Protein AF-A0A7W1TQQ1-F1 (afdb_monomer)

Nearest PDB structures (foldseek):
  8iun-assembly1_C  TM=7.558E-01  e=2.516E-22  Roseiflexus castenholzii
  8hjv-assembly1_C  TM=8.015E-01  e=7.803E-19  Roseiflexus castenholzii DSM 13941
  5yq7-assembly1_C  TM=7.006E-01  e=1.159E-14  Roseiflexus castenholzii
  8wdv-assembly1_C  TM=6.889E-01  e=2.222E-09  Allochromatium vinosum DSM 180
  8k5o-assembly1_C  TM=6.887E-01  e=5.038E-06  Halorhodospira halochloris

Secondary structure (DSSP, 8-state):
--------------HHHHHHHHHHHHHHHHHHHHHHHHHHHHHHHHH---------SS--TT----HHHHT-TTS---S-HHHHHHHHHHHHH-SS-SS-SSSTT--HHHHHHHIIIIIIHHHT--GGGT-BTTBTT---SHHHHHHHHHHHHHHHHHHHTGGGS-GGGT-EEP-HHHHHTT-SS--SS-S--TTS-TT----TT-GGGG--TT-SS--HHHHHHHHHHHHHHHHHHT--GGGT--TT-TT---STHHHHHHHHHHHHHHHHHHSTTTTTTPPP-HHHHHTT-SSPTT-EETTTT-S-------

Mean predicted aligned error: 12.1 Å

pLDDT: mean 81.74, std 18.44, range [25.61, 97.5]

Foldseek 3Di:
DDDDDDDDDDDPPDPVNVVVVVVVVVVVVVVVVVVVVVVVVVVCVVVVPPPPLPPPPPFPPLLPLDPVVLCDPPPPNQEDPVLVVLLVVCCVVAQAAPADDQQPPDTSVLVVSCCSRFVCSQAVHYLVQQADSNDRNDRPRVVVVLVSVVVVLQLCLLVPFLVVDDVVLVSFGDTSNLQNVRHPDGDQADPDLPPDPPPDDQPLVDPCLLVQPPDPDRDPVSVVSNVSQLSRLCQLASHDPVQQADPVDRVDCPNVVVVSVVSVSNSQSCCQPPPCVSNVNDRHDSNSRRVNHNHGRPGHDPVRVPVDSSPRDD

Solvent-accessible surface area (backbone atoms only — not comparable to full-atom values): 18263 Å² total; per-residue (Å²): 132,91,80,91,77,88,83,76,88,78,83,82,73,50,75,65,56,56,50,50,52,50,52,53,52,51,50,52,53,52,50,52,51,50,51,53,49,50,50,49,53,50,50,44,64,71,68,61,61,74,75,68,63,64,69,64,73,73,62,57,72,80,73,56,71,47,69,81,61,60,64,41,87,80,82,69,56,41,60,51,70,69,57,54,52,37,49,54,51,47,32,70,79,34,57,58,56,87,61,58,83,67,68,61,99,48,40,26,61,54,48,48,52,46,41,52,45,41,51,29,51,11,24,51,46,36,65,73,72,40,29,47,76,92,40,73,58,54,69,87,42,64,53,37,57,51,49,52,52,50,53,52,51,45,49,49,47,30,71,74,44,39,68,76,45,54,69,91,79,60,46,40,37,67,42,54,19,18,46,24,67,49,26,88,72,61,56,35,62,67,98,70,47,79,96,42,63,80,88,64,73,72,63,55,93,46,66,70,56,63,64,50,79,94,54,96,77,60,54,67,69,44,49,50,53,34,53,44,48,53,53,49,49,28,56,17,26,37,38,62,70,71,69,34,30,50,91,92,46,65,89,55,66,88,39,63,53,41,59,54,51,50,52,51,50,51,47,42,27,50,42,48,72,77,40,23,75,84,50,74,71,49,65,60,43,65,30,24,38,16,70,43,19,77,64,38,36,44,40,39,46,68,77,75,50,68,79,57,82,80,72,74,72,133

Sequence (314 aa):
MSDSTLRVPGSTETAEEQYRGFLIIFAIISVILLVVSGALVAYVASNGRLFPPKQPSAPYTGYNVNPAVISKPGDGGYLKPETLAAANKYIQEHPQPQNAQVLKGMSTAQIYNYMVTQVAGGLKQNCTTCHNVNNFASDELGTKVLARQMMLMVADLNQNYVVTLPANAGGKMVTCATCHNGKINFNTYPAVQSPIPQSWVLPLDNLDALQVTGKKDPQLAQVQQNQYTMNHMNYALGVGCAFCHNARYFPSYEIPQKSYALTMLKMSQHINQNYKTIMNGKTPSCWMCHQQNYLPPGSVTQADQSAKPISVHP

Radius of gyration: 32.84 Å; Cα contacts (8 Å, |Δi|>4): 327; chains: 1; bounding box: 85×64×120 Å

Structure (mmCIF, N/CA/C/O backbone):
data_AF-A0A7W1TQQ1-F1
#
_entry.id   AF-A0A7W1TQQ1-F1
#
loop_
_atom_site.group_PDB
_atom_site.id
_atom_site.type_symbol
_atom_site.label_atom_id
_atom_site.label_alt_id
_atom_site.label_comp_id
_atom_site.label_asym_id
_atom_site.label_entity_id
_atom_site.label_seq_id
_atom_site.pdbx_PDB_ins_code
_atom_site.Cartn_x
_atom_site.Cartn_y
_atom_site.Cartn_z
_atom_site.occupancy
_atom_site.B_iso_or_equiv
_atom_site.auth_seq_id
_atom_site.auth_comp_id
_atom_site.auth_asym_id
_atom_site.auth_atom_id
_atom_site.pdbx_PDB_model_num
ATOM 1 N N . MET A 1 1 ? 62.491 44.078 -87.822 1.00 39.91 1 MET A N 1
ATOM 2 C CA . MET A 1 1 ? 61.588 45.055 -87.183 1.00 39.91 1 MET A CA 1
ATOM 3 C C . MET A 1 1 ? 60.725 44.299 -86.194 1.00 39.91 1 MET A C 1
ATOM 5 O O . MET A 1 1 ? 60.052 43.398 -86.660 1.00 39.91 1 MET A O 1
ATOM 9 N N . SER A 1 2 ? 60.822 44.676 -84.909 1.00 45.00 2 SER A N 1
ATOM 10 C CA . SER A 1 2 ? 59.810 44.590 -83.833 1.00 45.00 2 SER A CA 1
ATOM 11 C C . SER A 1 2 ? 59.106 43.249 -83.572 1.00 45.00 2 SER A C 1
ATOM 13 O O . SER A 1 2 ? 58.680 42.560 -84.480 1.00 45.00 2 SER A O 1
ATOM 15 N N . ASP A 1 3 ? 58.805 42.837 -82.352 1.00 43.53 3 ASP A N 1
ATOM 16 C CA . ASP A 1 3 ? 59.263 43.095 -80.988 1.00 43.53 3 ASP A CA 1
ATOM 17 C C . ASP A 1 3 ? 58.519 42.010 -80.194 1.00 43.53 3 ASP A C 1
ATOM 19 O O . ASP A 1 3 ? 57.341 41.732 -80.435 1.00 43.53 3 ASP A O 1
ATOM 23 N N . SER A 1 4 ? 59.227 41.329 -79.314 1.00 55.22 4 SER A N 1
ATOM 24 C CA . SER A 1 4 ? 58.740 40.211 -78.522 1.00 55.22 4 SER A CA 1
ATOM 25 C C . SER A 1 4 ? 58.289 40.717 -77.160 1.00 55.22 4 SER A C 1
ATOM 27 O O . SER A 1 4 ? 59.146 41.032 -76.347 1.00 55.22 4 SER A O 1
ATOM 29 N N . THR A 1 5 ? 56.988 40.710 -76.854 1.00 49.56 5 THR A N 1
ATOM 30 C CA . THR A 1 5 ? 56.512 40.663 -75.457 1.00 49.56 5 THR A CA 1
ATOM 31 C C . THR A 1 5 ? 55.141 39.985 -75.350 1.00 49.56 5 THR A C 1
ATOM 33 O O . THR A 1 5 ? 54.092 40.582 -75.578 1.00 49.56 5 THR A O 1
ATOM 36 N N . LEU A 1 6 ? 55.144 38.709 -74.947 1.00 46.84 6 LEU A N 1
ATOM 37 C CA . LEU A 1 6 ? 53.962 38.041 -74.405 1.00 46.84 6 LEU A CA 1
ATOM 38 C C . LEU A 1 6 ? 53.819 38.491 -72.942 1.00 46.84 6 LEU A C 1
ATOM 40 O O . LEU A 1 6 ? 54.648 38.164 -72.093 1.00 46.84 6 LEU A O 1
ATOM 44 N N . ARG A 1 7 ? 52.800 39.301 -72.655 1.00 44.06 7 ARG A N 1
ATOM 45 C CA . ARG A 1 7 ? 52.524 39.846 -71.321 1.00 44.06 7 ARG A CA 1
ATOM 46 C C . ARG A 1 7 ? 51.760 38.797 -70.507 1.00 44.06 7 ARG A C 1
ATOM 48 O O . ARG A 1 7 ? 50.577 38.579 -70.746 1.00 44.06 7 ARG A O 1
ATOM 55 N N . VAL A 1 8 ? 52.426 38.145 -69.556 1.00 56.44 8 VAL A N 1
ATOM 56 C CA . VAL A 1 8 ? 51.763 37.331 -68.522 1.00 56.44 8 VAL A CA 1
ATOM 57 C C . VAL A 1 8 ? 51.314 38.276 -67.397 1.00 56.44 8 VAL A C 1
ATOM 59 O O . VAL A 1 8 ? 52.166 38.979 -66.851 1.00 56.44 8 VAL A O 1
ATOM 62 N N . PRO A 1 9 ? 50.021 38.345 -67.028 1.00 46.84 9 PRO A N 1
ATOM 63 C CA . PRO A 1 9 ? 49.590 39.102 -65.858 1.00 46.84 9 PRO A CA 1
ATOM 64 C C . PRO A 1 9 ? 49.919 38.289 -64.600 1.00 46.84 9 PRO A C 1
ATOM 66 O O . PRO A 1 9 ? 49.297 37.264 -64.333 1.00 46.84 9 PRO A O 1
ATOM 69 N N . GLY A 1 10 ? 50.928 38.730 -63.849 1.00 46.88 10 GLY A N 1
ATOM 70 C CA . GLY A 1 10 ? 51.270 38.177 -62.542 1.00 46.88 10 GLY A CA 1
ATOM 71 C C . GLY A 1 10 ? 50.340 38.713 -61.455 1.00 46.88 10 GLY A C 1
ATOM 72 O O . GLY A 1 10 ? 50.316 39.914 -61.196 1.00 46.88 10 GLY A O 1
ATOM 73 N N . SER A 1 11 ? 49.595 37.821 -60.806 1.00 54.97 11 SER A N 1
ATOM 74 C CA . SER A 1 11 ? 48.946 38.063 -59.518 1.00 54.97 11 SER A CA 1
ATOM 75 C C . SER A 1 11 ? 49.996 37.956 -58.408 1.00 54.97 11 SER A C 1
ATOM 77 O O . SER A 1 11 ? 50.344 36.856 -57.981 1.00 54.97 11 SER A O 1
ATOM 79 N N . THR A 1 12 ? 50.537 39.084 -57.960 1.00 58.47 12 THR A N 1
ATOM 80 C CA . THR A 1 12 ? 51.417 39.142 -56.787 1.00 58.47 12 THR A CA 1
ATOM 81 C C . THR A 1 12 ? 50.588 39.428 -55.537 1.00 58.47 12 THR A C 1
ATOM 83 O O . THR A 1 12 ? 50.635 40.536 -55.013 1.00 58.47 12 THR A O 1
ATOM 86 N N . GLU A 1 13 ? 49.815 38.452 -55.060 1.00 59.62 13 GLU A N 1
ATOM 87 C CA . GLU A 1 13 ? 49.529 38.414 -53.621 1.00 59.62 13 GLU A CA 1
ATOM 88 C C . GLU A 1 13 ? 50.783 37.864 -52.947 1.00 59.62 13 GLU A C 1
ATOM 90 O O . GLU A 1 13 ? 51.316 36.821 -53.339 1.00 59.62 13 GLU A O 1
ATOM 95 N N . THR A 1 14 ? 51.315 38.604 -51.982 1.00 68.38 14 THR A N 1
ATOM 96 C CA . THR A 1 14 ? 52.520 38.169 -51.272 1.00 68.38 14 THR A CA 1
ATOM 97 C C . THR A 1 14 ? 52.195 36.925 -50.434 1.00 68.38 14 THR A C 1
ATOM 99 O O . THR A 1 14 ? 51.091 36.793 -49.908 1.00 68.38 14 THR A O 1
ATOM 102 N N . ALA A 1 15 ? 53.142 35.991 -50.274 1.00 67.81 15 ALA A N 1
ATOM 103 C CA . ALA A 1 15 ? 52.939 34.795 -49.438 1.00 67.81 15 ALA A CA 1
ATOM 104 C C . ALA A 1 15 ? 52.493 35.147 -47.999 1.00 67.81 15 ALA A C 1
ATOM 106 O O . ALA A 1 15 ? 51.802 34.372 -47.339 1.00 67.81 15 ALA A O 1
ATOM 107 N N . GLU A 1 16 ? 52.848 36.348 -47.536 1.00 71.56 16 GLU A N 1
ATOM 108 C CA . GLU A 1 16 ? 52.419 36.927 -46.268 1.00 71.56 16 GLU A CA 1
ATOM 109 C C . GLU A 1 16 ? 50.922 37.288 -46.247 1.00 71.56 16 GLU A C 1
ATOM 111 O O . GLU A 1 16 ? 50.239 36.996 -45.266 1.00 71.56 16 GLU A O 1
ATOM 116 N N . G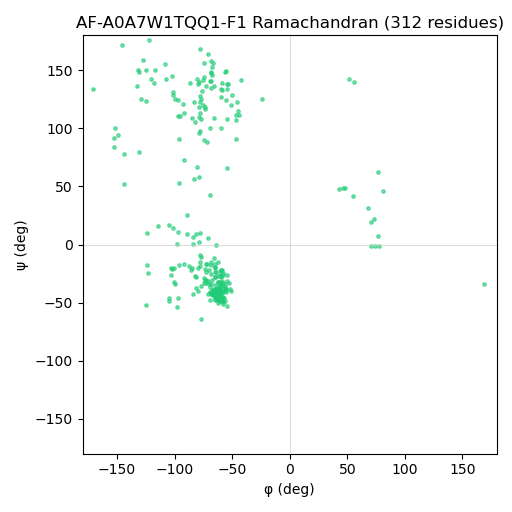LU A 1 17 ? 50.369 37.850 -47.326 1.00 73.38 17 GLU A N 1
ATOM 117 C CA . GLU A 1 17 ? 48.928 38.123 -47.449 1.00 73.38 17 GLU A CA 1
ATOM 118 C C . GLU A 1 17 ? 48.102 36.837 -47.502 1.00 73.38 17 GLU A C 1
ATOM 120 O O . GLU A 1 17 ? 47.086 36.733 -46.809 1.00 73.38 17 GLU A O 1
ATOM 125 N N . GLN A 1 18 ? 48.575 35.821 -48.229 1.00 74.38 18 GLN A N 1
ATOM 126 C CA . GLN A 1 18 ? 47.914 34.512 -48.273 1.00 74.38 18 GLN A CA 1
ATOM 127 C C . GLN A 1 18 ? 47.929 33.818 -46.903 1.00 74.38 18 GLN A C 1
ATOM 129 O O . GLN A 1 18 ? 46.911 33.273 -46.467 1.00 74.38 18 GLN A O 1
ATOM 134 N N . TYR A 1 19 ? 49.050 33.889 -46.177 1.00 82.94 19 TYR A N 1
ATOM 135 C CA . TYR A 1 19 ? 49.159 33.345 -44.822 1.00 82.94 19 TYR A CA 1
ATOM 136 C C . TYR A 1 19 ? 48.270 34.096 -43.817 1.00 82.94 19 TYR A C 1
ATOM 138 O O . TYR A 1 19 ? 47.597 33.473 -42.992 1.00 82.94 19 TYR A O 1
ATOM 146 N N . ARG A 1 20 ? 48.189 35.431 -43.913 1.00 83.50 20 ARG A N 1
ATOM 147 C CA . ARG A 1 20 ? 47.284 36.242 -43.080 1.00 83.50 20 ARG A CA 1
ATOM 148 C C . ARG A 1 20 ? 45.814 35.930 -43.363 1.00 83.50 20 ARG A C 1
ATOM 150 O O . ARG A 1 20 ? 45.047 35.773 -42.414 1.00 83.50 20 ARG A O 1
ATOM 157 N N . GLY A 1 21 ? 45.430 35.782 -44.631 1.00 86.44 21 GLY A N 1
ATOM 158 C CA . GLY A 1 21 ? 44.080 35.365 -45.021 1.00 86.44 21 GLY A CA 1
ATOM 159 C C . GLY A 1 21 ? 43.715 33.987 -44.462 1.00 86.44 21 GLY A C 1
ATOM 160 O O . GLY A 1 21 ? 42.651 33.821 -43.861 1.00 86.44 21 GLY A O 1
ATOM 161 N N . PHE A 1 22 ? 44.635 33.024 -44.563 1.00 89.25 22 PHE A N 1
ATOM 162 C CA . PHE A 1 22 ? 44.468 31.691 -43.982 1.00 89.25 22 PHE A CA 1
ATOM 163 C C . PHE A 1 22 ? 44.273 31.737 -42.458 1.00 89.25 22 PHE A C 1
ATOM 165 O O . PHE A 1 22 ? 43.326 31.137 -41.949 1.00 89.25 22 PHE A O 1
ATOM 172 N N . LEU A 1 23 ? 45.112 32.479 -41.727 1.00 90.88 23 LEU A N 1
ATOM 173 C CA . LEU A 1 23 ? 45.006 32.585 -40.267 1.00 90.88 23 LEU A CA 1
ATOM 174 C C . LEU A 1 23 ? 43.696 33.240 -39.809 1.00 90.88 23 LEU A C 1
ATOM 176 O O . LEU A 1 23 ? 43.113 32.801 -38.817 1.00 90.88 23 LEU A O 1
ATOM 180 N N . ILE A 1 24 ? 43.207 34.253 -40.531 1.00 91.94 24 ILE A N 1
ATOM 181 C CA . ILE A 1 24 ? 41.926 34.906 -40.222 1.00 91.94 24 ILE A CA 1
ATOM 182 C C . ILE A 1 24 ? 40.767 33.919 -40.403 1.00 91.94 24 ILE A C 1
ATOM 184 O O . ILE A 1 24 ? 39.935 33.776 -39.506 1.00 91.94 24 ILE A O 1
ATOM 188 N N . ILE A 1 25 ? 40.729 33.196 -41.525 1.00 91.25 25 ILE A N 1
ATOM 189 C CA . ILE A 1 25 ? 39.683 32.198 -41.793 1.00 91.25 25 ILE A CA 1
ATOM 190 C C . ILE A 1 25 ? 39.748 31.062 -40.763 1.00 91.25 25 ILE A C 1
ATOM 192 O O . ILE A 1 25 ? 38.719 30.667 -40.211 1.00 91.25 25 ILE A O 1
ATOM 196 N N . PHE A 1 26 ? 40.949 30.579 -40.443 1.00 93.44 26 PHE A N 1
ATOM 197 C CA . PHE A 1 26 ? 41.158 29.541 -39.435 1.00 93.44 26 PHE A CA 1
ATOM 198 C C . PHE A 1 26 ? 40.673 29.974 -38.043 1.00 93.44 26 PHE A C 1
ATOM 200 O O . PHE A 1 26 ? 40.003 29.199 -37.353 1.00 93.44 26 PHE A O 1
ATOM 207 N N . ALA A 1 27 ? 40.945 31.220 -37.641 1.00 93.62 27 ALA A N 1
ATOM 208 C CA . ALA A 1 27 ? 40.465 31.772 -36.377 1.00 93.62 27 ALA A CA 1
ATOM 209 C C . ALA A 1 27 ? 38.931 31.866 -36.343 1.00 93.62 27 ALA A C 1
ATOM 211 O O . ALA A 1 27 ? 38.318 31.456 -35.357 1.00 93.62 27 ALA A O 1
ATOM 212 N N . ILE A 1 28 ? 38.299 32.325 -37.430 1.00 95.31 28 ILE A N 1
ATOM 213 C CA . ILE A 1 28 ? 36.833 32.410 -37.535 1.00 95.31 28 ILE A CA 1
ATOM 214 C C . ILE A 1 28 ? 36.197 31.019 -37.419 1.00 95.31 28 ILE A C 1
ATOM 216 O O . ILE A 1 28 ? 35.281 30.830 -36.618 1.00 95.31 28 ILE A O 1
ATOM 220 N N . ILE A 1 29 ? 36.704 30.030 -38.161 1.00 94.81 29 ILE A N 1
ATOM 221 C CA . ILE A 1 29 ? 36.193 28.652 -38.107 1.00 94.81 29 ILE A CA 1
ATOM 222 C C . ILE A 1 29 ? 36.365 28.068 -36.701 1.00 94.81 29 ILE A C 1
ATOM 224 O O . ILE A 1 29 ? 35.436 27.461 -36.168 1.00 94.81 29 ILE A O 1
ATOM 228 N N . SER A 1 30 ? 37.516 28.296 -36.066 1.00 94.69 30 SER A N 1
ATOM 229 C CA . SER A 1 30 ? 37.782 27.823 -34.703 1.00 94.69 30 SER A CA 1
ATOM 230 C C . SER A 1 30 ? 36.820 28.437 -33.682 1.00 94.69 30 SER A C 1
ATOM 232 O O . SER A 1 30 ? 36.292 27.724 -32.829 1.00 94.69 30 SER A O 1
ATOM 234 N N . VAL A 1 31 ? 36.525 29.736 -33.792 1.00 95.88 31 VAL A N 1
ATOM 235 C CA . VAL A 1 31 ? 35.545 30.413 -32.928 1.00 95.88 31 VAL A CA 1
ATOM 236 C C . VAL A 1 31 ? 34.139 29.857 -33.153 1.00 95.88 31 VAL A C 1
ATOM 238 O O . VAL A 1 31 ? 33.444 29.566 -32.181 1.00 95.88 31 VAL A O 1
ATOM 241 N N . ILE A 1 32 ? 33.728 29.639 -34.404 1.00 95.69 32 ILE A N 1
ATOM 242 C CA . ILE A 1 32 ? 32.421 29.043 -34.719 1.00 95.69 32 ILE A CA 1
ATOM 243 C C . ILE A 1 32 ? 32.308 27.642 -34.105 1.00 95.69 32 ILE A C 1
ATOM 245 O O . ILE A 1 32 ? 31.313 27.340 -33.446 1.00 95.69 32 ILE A O 1
ATOM 249 N N . LEU A 1 33 ? 33.336 26.803 -34.255 1.00 95.19 33 LEU A N 1
ATOM 250 C CA . LEU A 1 33 ? 33.354 25.460 -33.673 1.00 95.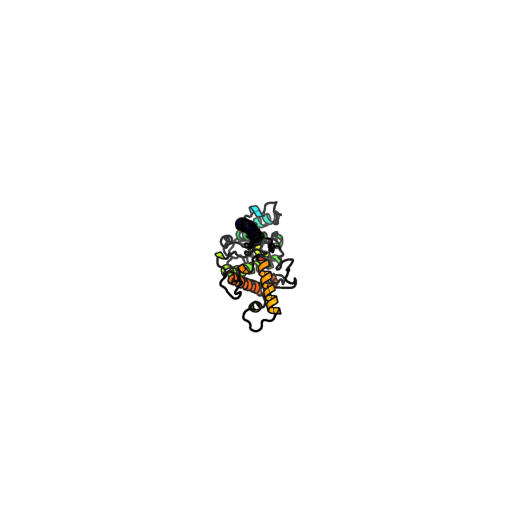19 33 LEU A CA 1
ATOM 251 C C . LEU A 1 33 ? 33.280 25.492 -32.142 1.00 95.19 33 LEU A C 1
ATOM 253 O O . LEU A 1 33 ? 32.557 24.683 -31.553 1.00 95.19 33 LEU A O 1
ATOM 257 N N . LEU A 1 34 ? 33.967 26.435 -31.494 1.00 95.44 34 LEU A N 1
ATOM 258 C CA . LEU A 1 34 ? 33.897 26.614 -30.042 1.00 95.44 34 LEU A CA 1
ATOM 259 C C . LEU A 1 34 ? 32.508 27.067 -29.584 1.00 95.44 34 LEU A C 1
ATOM 261 O O . LEU A 1 34 ? 31.993 26.533 -28.602 1.00 95.44 34 LEU A O 1
ATOM 265 N N . VAL A 1 35 ? 31.870 27.991 -30.306 1.00 96.19 35 VAL A N 1
ATOM 266 C CA . VAL A 1 35 ? 30.510 28.459 -29.994 1.00 96.19 35 VAL A CA 1
ATOM 267 C C . VAL A 1 35 ? 29.494 27.328 -30.153 1.00 96.19 35 VAL A C 1
ATOM 269 O O . VAL A 1 35 ? 28.681 27.108 -29.256 1.00 96.19 35 VAL A O 1
ATOM 272 N N . VAL A 1 36 ? 29.565 26.564 -31.247 1.00 95.50 36 VAL A N 1
ATOM 273 C CA . VAL A 1 36 ? 28.674 25.414 -31.482 1.00 95.50 36 VAL A CA 1
ATOM 274 C C . VAL A 1 36 ? 28.896 24.326 -30.429 1.00 95.50 36 VAL A C 1
ATOM 276 O O . VAL A 1 36 ? 27.930 23.790 -29.887 1.00 95.50 36 VAL A O 1
ATOM 279 N N . SER A 1 37 ? 30.151 24.041 -30.076 1.00 94.62 37 SER A N 1
ATOM 280 C CA . SER A 1 37 ? 30.479 23.070 -29.024 1.00 94.62 37 SER A CA 1
ATOM 281 C C . SER A 1 37 ? 29.969 23.527 -27.656 1.00 94.62 37 SER A C 1
ATOM 283 O O . SER A 1 37 ? 29.362 22.740 -26.934 1.00 94.62 37 SER A O 1
ATOM 285 N N . GLY A 1 38 ? 30.144 24.806 -27.315 1.00 94.75 38 GLY A N 1
ATOM 286 C CA . GLY A 1 38 ? 29.617 25.394 -26.083 1.00 94.75 38 GLY A CA 1
ATOM 287 C C . GLY A 1 38 ? 28.089 25.347 -26.020 1.00 94.75 38 GLY A C 1
ATOM 288 O O . GLY A 1 38 ? 27.531 24.966 -24.991 1.00 94.75 38 GLY A O 1
ATOM 289 N N . ALA A 1 39 ? 27.408 25.649 -27.129 1.00 92.31 39 ALA A N 1
ATOM 290 C CA . ALA A 1 39 ? 25.955 25.550 -27.235 1.00 92.31 39 ALA A CA 1
ATOM 291 C C . ALA A 1 39 ? 25.465 24.103 -27.078 1.00 92.31 39 ALA A C 1
ATOM 293 O O . ALA A 1 39 ? 24.480 23.863 -26.381 1.00 92.31 39 ALA A O 1
ATOM 294 N N . LEU A 1 40 ? 26.173 23.129 -27.657 1.00 87.94 40 LEU A N 1
ATOM 295 C CA . LEU A 1 40 ? 25.859 21.711 -27.498 1.00 87.94 40 LEU A CA 1
ATOM 296 C C . LEU A 1 40 ? 26.060 21.246 -26.050 1.00 87.94 40 LEU A C 1
ATOM 298 O O . LEU A 1 40 ? 25.191 20.574 -25.501 1.00 87.94 40 LEU A O 1
ATOM 302 N N . VAL A 1 41 ? 27.162 21.638 -25.404 1.00 88.88 41 VAL A N 1
ATOM 303 C CA . VAL A 1 41 ? 27.407 21.336 -23.985 1.00 88.88 41 VAL A CA 1
ATOM 304 C C . VAL A 1 41 ? 26.324 21.963 -23.107 1.00 88.88 41 VAL A C 1
ATOM 306 O O . VAL A 1 41 ? 25.792 21.285 -22.233 1.00 88.88 41 VAL A O 1
ATOM 309 N N . ALA A 1 42 ? 25.930 23.212 -23.363 1.00 86.94 42 ALA A N 1
ATOM 310 C CA . ALA A 1 42 ? 24.844 23.871 -22.640 1.00 86.94 42 ALA A CA 1
ATOM 311 C C . ALA A 1 42 ? 23.482 23.195 -22.890 1.00 86.94 42 ALA A C 1
ATOM 313 O O . ALA A 1 42 ? 22.693 23.018 -21.958 1.00 86.94 42 ALA A O 1
ATOM 314 N N . TYR A 1 43 ? 23.209 22.762 -24.122 1.00 85.25 43 TYR A N 1
ATOM 315 C CA . TYR A 1 43 ? 22.003 22.015 -24.480 1.00 85.25 43 TYR A CA 1
ATOM 316 C C . TYR A 1 43 ? 21.951 20.654 -23.776 1.00 85.25 43 TYR A C 1
ATOM 318 O O . TYR A 1 43 ? 20.928 20.284 -23.203 1.00 85.25 43 TYR A O 1
ATOM 326 N N . VAL A 1 44 ? 23.060 19.918 -23.754 1.00 81.38 44 VAL A N 1
ATOM 327 C CA . VAL A 1 44 ? 23.154 18.641 -23.038 1.00 81.38 44 VAL A CA 1
ATOM 328 C C . VAL A 1 44 ? 23.113 18.858 -21.525 1.00 81.38 44 VAL A C 1
ATOM 330 O O . VAL A 1 44 ? 22.479 18.081 -20.830 1.00 81.38 44 VAL A O 1
ATOM 333 N N . ALA A 1 45 ? 23.702 19.920 -20.981 1.00 78.00 45 ALA A N 1
ATOM 334 C CA . ALA A 1 45 ? 23.630 20.208 -19.547 1.00 78.00 45 ALA A CA 1
ATOM 335 C C . ALA A 1 45 ? 22.220 20.638 -19.094 1.00 78.00 45 ALA A C 1
ATOM 337 O O . ALA A 1 45 ? 21.797 20.317 -17.981 1.00 78.00 45 ALA A O 1
ATOM 338 N N . SER A 1 46 ? 21.480 21.350 -19.950 1.00 76.75 46 SER A N 1
ATOM 339 C CA . SER A 1 46 ? 20.102 21.775 -19.668 1.00 76.75 46 SER A CA 1
ATOM 340 C C . SER A 1 46 ? 19.085 20.645 -19.840 1.00 76.75 46 SER A C 1
ATOM 342 O O . SER A 1 46 ? 18.159 20.551 -19.035 1.00 76.75 46 SER A O 1
ATOM 344 N N . ASN A 1 47 ? 19.282 19.751 -20.816 1.00 71.25 47 ASN A N 1
ATOM 345 C CA . ASN A 1 47 ? 18.335 18.673 -21.134 1.00 71.25 47 ASN A CA 1
ATOM 346 C C . ASN A 1 47 ? 18.757 17.283 -20.627 1.00 71.25 47 ASN A C 1
ATOM 348 O O . ASN A 1 47 ? 17.924 16.397 -20.474 1.00 71.25 47 ASN A O 1
ATOM 352 N N . GLY A 1 48 ? 20.041 17.078 -20.342 1.00 51.97 48 GLY A N 1
ATOM 353 C CA . GLY A 1 48 ? 20.647 15.819 -19.894 1.00 51.97 48 GLY A CA 1
ATOM 354 C C . GLY A 1 48 ? 20.644 15.637 -18.380 1.00 51.97 48 GLY A C 1
ATOM 355 O O . GLY A 1 48 ? 21.473 14.906 -17.836 1.00 51.97 48 GLY A O 1
ATOM 356 N N . ARG A 1 49 ? 19.714 16.283 -17.672 1.00 54.28 49 ARG A N 1
ATOM 357 C CA . ARG A 1 49 ? 19.441 15.923 -16.283 1.00 54.28 49 ARG A CA 1
ATOM 358 C C . ARG A 1 49 ? 18.773 14.553 -16.304 1.00 54.28 49 ARG A C 1
ATOM 360 O O . ARG A 1 49 ? 17.577 14.453 -16.559 1.00 54.28 49 ARG A O 1
ATOM 367 N N . LEU A 1 50 ? 19.547 13.499 -16.026 1.00 52.91 50 LEU A N 1
ATOM 368 C CA . LEU A 1 50 ? 19.004 12.269 -15.449 1.00 52.91 50 LEU A CA 1
ATOM 369 C C . LEU A 1 50 ? 18.057 12.737 -14.354 1.00 52.91 50 LEU A C 1
ATOM 371 O O . LEU A 1 50 ? 18.534 13.367 -13.415 1.00 52.91 50 LEU A O 1
ATOM 375 N N . PHE A 1 51 ? 16.746 12.548 -14.511 1.00 45.56 51 PHE A N 1
ATOM 376 C CA . PHE A 1 51 ? 15.810 12.865 -13.445 1.00 45.56 51 PHE A CA 1
ATOM 377 C C . PHE A 1 51 ? 16.316 12.088 -12.228 1.00 45.56 51 PHE A C 1
ATOM 379 O O . PHE A 1 51 ? 16.233 10.853 -12.256 1.00 45.56 51 PHE A O 1
ATOM 386 N N . PRO A 1 52 ? 16.904 12.738 -11.196 1.00 49.03 52 PRO A N 1
ATOM 387 C CA . PRO A 1 52 ? 17.113 12.019 -9.957 1.00 49.03 52 PRO A CA 1
ATOM 388 C C . PRO A 1 52 ? 15.729 11.477 -9.592 1.00 49.03 52 PRO A C 1
ATOM 390 O O . PRO A 1 52 ? 14.747 12.200 -9.822 1.00 49.03 52 PRO A O 1
ATOM 393 N N . PRO A 1 53 ? 15.611 10.218 -9.120 1.00 47.75 53 PRO A N 1
ATOM 394 C CA . PRO A 1 53 ? 14.321 9.706 -8.674 1.00 47.75 53 PRO A CA 1
ATOM 395 C C . PRO A 1 53 ? 13.724 10.801 -7.811 1.00 47.75 53 PRO A C 1
ATOM 397 O O . PRO A 1 53 ? 14.428 11.301 -6.923 1.00 47.75 53 PRO A O 1
ATOM 400 N N . LYS A 1 54 ? 12.526 11.276 -8.187 1.00 42.00 54 LYS A N 1
ATOM 401 C CA . LYS A 1 54 ? 11.883 12.405 -7.520 1.00 42.00 54 LYS A CA 1
ATOM 402 C C . LYS A 1 54 ? 12.010 12.101 -6.038 1.00 42.00 54 LYS A C 1
ATOM 404 O O . LYS A 1 54 ? 11.475 11.091 -5.580 1.00 42.00 54 LYS A O 1
ATOM 409 N N . GLN A 1 55 ? 12.828 12.892 -5.337 1.00 42.25 55 GLN A N 1
ATOM 410 C CA . GLN A 1 55 ? 12.974 12.744 -3.895 1.00 42.25 55 GLN A CA 1
ATOM 411 C C . GLN A 1 55 ? 11.544 12.729 -3.372 1.00 42.25 55 GLN A C 1
ATOM 413 O O . GLN A 1 55 ? 10.783 13.591 -3.834 1.00 42.25 55 GLN A O 1
ATOM 418 N N . PRO A 1 56 ? 11.151 11.733 -2.550 1.00 43.22 56 PRO A N 1
ATOM 419 C CA . PRO A 1 56 ? 9.775 11.601 -2.110 1.00 43.22 56 PRO A CA 1
ATOM 420 C C . PRO A 1 56 ? 9.317 12.992 -1.704 1.00 43.22 56 PRO A C 1
ATOM 422 O O . PRO A 1 56 ? 9.932 13.601 -0.823 1.00 43.22 56 PRO A O 1
ATOM 425 N N . SER A 1 57 ? 8.336 13.551 -2.426 1.00 38.75 57 SER A N 1
ATOM 426 C CA . SER A 1 57 ? 7.690 14.775 -1.961 1.00 38.75 57 SER A CA 1
ATOM 427 C C . SER A 1 57 ? 7.304 14.444 -0.540 1.00 38.75 57 SER A C 1
ATOM 429 O O . SER A 1 57 ? 6.669 13.398 -0.385 1.00 38.75 57 SER A O 1
ATOM 431 N N . ALA A 1 58 ? 7.840 15.221 0.412 1.00 38.09 58 ALA A N 1
ATOM 432 C CA . ALA A 1 58 ? 7.967 14.880 1.823 1.00 38.09 58 ALA A CA 1
ATOM 433 C C . ALA A 1 58 ? 6.921 13.838 2.221 1.00 38.09 58 ALA A C 1
ATOM 435 O O . ALA A 1 58 ? 5.740 14.091 1.938 1.00 38.09 58 ALA A O 1
ATOM 436 N N . PRO A 1 59 ? 7.337 12.683 2.798 1.00 41.59 59 PRO A N 1
ATOM 437 C CA . PRO A 1 59 ? 6.416 11.602 3.145 1.00 41.59 59 PRO A CA 1
ATOM 438 C C . PRO A 1 59 ? 5.193 12.245 3.749 1.00 41.59 59 PRO A C 1
ATOM 440 O O . PRO A 1 59 ? 5.368 13.238 4.439 1.00 41.59 59 PRO A O 1
ATOM 443 N N . TYR A 1 60 ? 3.995 11.744 3.473 1.00 39.00 60 TYR A N 1
ATOM 444 C CA . TYR A 1 60 ? 2.798 12.178 4.179 1.00 39.00 60 TYR A CA 1
ATOM 445 C C . TYR A 1 60 ? 3.112 12.184 5.691 1.00 39.00 60 TYR A C 1
ATOM 447 O O . TYR A 1 60 ? 3.012 11.166 6.368 1.00 39.00 60 TYR A O 1
ATOM 455 N N . THR A 1 61 ? 3.588 13.323 6.204 1.00 40.06 61 THR A N 1
ATOM 456 C CA . THR A 1 61 ? 4.082 13.542 7.569 1.00 40.06 61 THR A CA 1
ATOM 457 C C . THR A 1 61 ? 2.892 13.840 8.466 1.00 40.06 61 THR A C 1
ATOM 459 O O . THR A 1 61 ? 3.042 14.120 9.647 1.00 40.06 61 THR A O 1
ATOM 462 N N . GLY A 1 62 ? 1.682 13.708 7.914 1.00 38.94 62 GLY A N 1
ATOM 463 C CA . GLY A 1 62 ? 0.426 13.665 8.633 1.00 38.94 62 GLY A CA 1
ATOM 464 C C . GLY A 1 62 ? 0.219 12.378 9.427 1.00 38.94 62 GLY A C 1
ATOM 465 O O . GLY A 1 62 ? -0.846 12.230 10.013 1.00 38.94 62 GLY A O 1
ATOM 466 N N . TYR A 1 63 ? 1.197 11.465 9.506 1.00 44.84 63 TYR A N 1
ATOM 467 C CA . TYR A 1 63 ? 1.207 10.464 10.575 1.00 44.84 63 TYR A CA 1
ATOM 468 C C . TYR A 1 63 ? 1.723 11.086 11.870 1.00 44.84 63 TYR A C 1
ATOM 470 O O . TYR A 1 63 ? 2.726 10.677 12.453 1.00 44.84 63 TYR A O 1
ATOM 478 N N . ASN A 1 64 ? 1.032 12.134 12.312 1.00 44.69 64 ASN A N 1
ATOM 479 C CA . ASN A 1 64 ? 1.226 12.621 13.654 1.00 44.69 64 ASN A CA 1
ATOM 480 C C . ASN A 1 64 ? 0.454 11.688 14.587 1.00 44.69 64 ASN A C 1
ATOM 482 O O . ASN A 1 64 ? -0.750 11.830 14.777 1.00 44.69 64 ASN A O 1
ATOM 486 N N . VAL A 1 65 ? 1.165 10.714 15.155 1.00 45.06 65 VAL A N 1
ATOM 487 C CA . VAL A 1 65 ? 0.648 9.807 16.190 1.00 45.06 65 VAL A CA 1
ATOM 488 C C . VAL A 1 65 ? 0.278 10.539 17.486 1.00 45.06 65 VAL A C 1
ATOM 490 O O . VAL A 1 65 ? -0.179 9.896 18.424 1.00 45.06 65 VAL A O 1
ATOM 493 N N . ASN A 1 66 ? 0.459 11.864 17.561 1.00 44.16 66 ASN A N 1
ATOM 494 C CA . ASN A 1 66 ? 0.033 12.673 18.690 1.00 44.16 66 ASN A CA 1
ATOM 495 C C . ASN A 1 66 ? -1.487 12.947 18.631 1.00 44.16 66 ASN A C 1
ATOM 497 O O . ASN A 1 66 ? -1.943 13.732 17.787 1.00 44.16 66 ASN A O 1
ATOM 501 N N . PRO A 1 67 ? -2.284 12.401 19.571 1.00 45.97 67 PRO A N 1
ATOM 502 C CA . PRO A 1 67 ? -3.726 12.651 19.651 1.00 45.97 67 PRO A CA 1
ATOM 503 C C . PRO A 1 67 ? -4.083 14.141 19.823 1.00 45.97 67 PRO A C 1
ATOM 505 O O . PRO A 1 67 ? -5.183 14.567 19.462 1.00 45.97 67 PRO A O 1
ATOM 508 N N . ALA A 1 68 ? -3.149 14.960 20.324 1.00 43.75 68 ALA A N 1
ATOM 509 C CA . ALA A 1 68 ? -3.315 16.406 20.483 1.00 43.75 68 ALA A CA 1
ATOM 510 C C . ALA A 1 68 ? -3.172 17.201 19.170 1.00 43.75 68 ALA A C 1
ATOM 512 O O . ALA A 1 68 ? -3.466 18.395 19.147 1.00 43.75 68 ALA A O 1
ATOM 513 N N . VAL A 1 69 ? -2.709 16.572 18.083 1.00 48.44 69 VAL A N 1
ATOM 514 C CA . VAL A 1 69 ? -2.667 17.175 16.737 1.00 48.44 69 VAL A CA 1
ATOM 515 C C . VAL A 1 69 ? -3.847 16.693 15.894 1.00 48.44 69 VAL A C 1
ATOM 517 O O . VAL A 1 69 ? -4.447 17.488 15.182 1.00 48.44 69 VAL A O 1
ATOM 520 N N . ILE A 1 70 ? -4.273 15.440 16.084 1.00 50.16 70 ILE A N 1
ATOM 521 C CA . ILE A 1 70 ? -5.463 14.850 15.447 1.00 50.16 70 ILE A CA 1
ATOM 522 C C . ILE A 1 70 ? -6.768 15.595 15.816 1.00 50.16 70 ILE A C 1
ATOM 524 O O . ILE A 1 70 ? -7.727 15.595 15.046 1.00 50.16 70 ILE A O 1
ATOM 528 N N . SER A 1 71 ? -6.803 16.252 16.979 1.00 45.97 71 SER A N 1
ATOM 529 C CA . SER A 1 71 ? -7.970 16.965 17.519 1.00 45.97 71 SER A CA 1
ATOM 530 C C . SER A 1 71 ? -7.975 18.483 17.282 1.00 45.97 71 SER A C 1
ATOM 532 O O . SER A 1 71 ? -8.925 19.147 17.702 1.00 45.97 71 SER A O 1
ATOM 534 N N . LYS A 1 72 ? -6.962 19.068 16.618 1.00 43.34 72 LYS A N 1
ATOM 535 C CA . LYS A 1 72 ? -6.931 20.524 16.390 1.00 43.34 72 LYS A CA 1
ATOM 536 C C . LYS A 1 72 ? -7.872 20.934 15.245 1.00 43.34 72 LYS A C 1
ATOM 538 O O . LYS A 1 72 ? -7.697 20.466 14.118 1.00 43.34 72 LYS A O 1
ATOM 543 N N . PRO A 1 73 ? -8.849 21.832 15.487 1.00 40.19 73 PRO A N 1
ATOM 544 C CA . PRO A 1 73 ? -9.673 22.401 14.427 1.00 40.19 73 PRO A CA 1
ATOM 545 C C . PRO A 1 73 ? -8.783 23.251 13.511 1.00 40.19 73 PRO A C 1
ATOM 547 O O . PRO A 1 73 ? -8.282 24.296 13.915 1.00 40.19 73 PRO A O 1
ATOM 550 N N . GLY A 1 74 ? -8.538 22.760 12.300 1.00 44.00 74 GLY A N 1
ATOM 551 C CA . GLY A 1 74 ? -7.667 23.397 11.306 1.00 44.00 74 GLY A CA 1
ATOM 552 C C . GLY A 1 74 ? -7.354 22.472 10.129 1.00 44.00 74 GLY A C 1
ATOM 553 O O . GLY A 1 74 ? -7.364 22.920 8.989 1.00 44.00 74 GLY A O 1
ATOM 554 N N . ASP A 1 75 ? -7.249 21.163 10.393 1.00 46.38 75 ASP A N 1
ATOM 555 C CA . ASP A 1 75 ? -6.986 20.127 9.374 1.00 46.38 75 ASP A CA 1
ATOM 556 C C . ASP A 1 75 ? -8.268 19.414 8.879 1.00 46.38 75 ASP A C 1
ATOM 558 O O . ASP A 1 75 ? -8.200 18.389 8.197 1.00 46.38 75 ASP A O 1
ATOM 562 N N . GLY A 1 76 ? -9.453 19.931 9.238 1.00 49.47 76 GLY A N 1
ATOM 563 C CA . GLY A 1 76 ? -10.751 19.296 8.968 1.00 49.47 76 GLY A CA 1
ATOM 564 C C . GLY A 1 76 ? -11.056 18.131 9.920 1.00 49.47 76 GLY A C 1
ATOM 565 O O . GLY A 1 76 ? -11.162 16.989 9.483 1.00 49.47 76 GLY A O 1
ATOM 566 N N . GLY A 1 77 ? -11.163 18.417 11.226 1.00 61.19 77 GLY A N 1
ATOM 567 C CA . GLY A 1 77 ? -11.317 17.430 12.305 1.00 61.19 77 GLY A CA 1
ATOM 568 C C . GLY A 1 77 ? -12.377 16.358 12.024 1.00 61.19 77 GLY A C 1
ATOM 569 O O . GLY A 1 77 ? -13.576 16.620 12.069 1.00 61.19 77 GLY A O 1
ATOM 570 N N . TYR A 1 78 ? -11.917 15.140 11.735 1.00 73.44 78 TYR A N 1
ATOM 571 C CA . TYR A 1 78 ? -12.762 13.985 11.414 1.00 73.44 78 TYR A CA 1
ATOM 572 C C . TYR A 1 78 ? -13.209 13.209 12.660 1.00 73.44 78 TYR A C 1
ATOM 574 O O . TYR A 1 78 ? -14.177 12.454 12.590 1.00 73.44 78 TYR A O 1
ATOM 582 N N . LEU A 1 79 ? -12.532 13.397 13.798 1.00 81.31 79 LEU A N 1
ATOM 583 C CA . LEU A 1 79 ? -12.965 12.882 15.095 1.00 81.31 79 LEU A CA 1
ATOM 584 C C . LEU A 1 79 ? -13.792 13.938 15.809 1.00 81.31 79 LEU A C 1
ATOM 586 O O . LEU A 1 79 ? -13.308 15.039 16.080 1.00 81.31 79 LEU A O 1
ATOM 590 N N . LYS A 1 80 ? -15.039 13.598 16.129 1.00 84.75 80 LYS A N 1
ATOM 591 C CA . LYS A 1 80 ? -15.933 14.544 16.789 1.00 84.75 80 LYS A CA 1
ATOM 592 C C . LYS A 1 80 ? -15.759 14.505 18.316 1.00 84.75 80 LYS A C 1
ATOM 594 O O . LYS A 1 80 ? -15.647 13.397 18.860 1.00 84.75 80 LYS A O 1
ATOM 599 N N . PRO A 1 81 ? -15.766 15.653 19.023 1.00 84.19 81 PRO A N 1
ATOM 600 C CA . PRO A 1 81 ? -15.560 15.712 20.475 1.00 84.19 81 PRO A CA 1
ATOM 601 C C . PRO A 1 81 ? -16.472 14.774 21.271 1.00 84.19 81 PRO A C 1
ATOM 603 O O . PRO A 1 81 ? -16.022 14.128 22.215 1.00 84.19 81 PRO A O 1
ATOM 606 N N . GLU A 1 82 ? -17.730 14.631 20.856 1.00 87.25 82 GLU A N 1
ATOM 607 C CA . GLU A 1 82 ? -18.702 13.749 21.500 1.00 87.25 82 GLU A CA 1
ATOM 608 C C . GLU A 1 82 ? -18.293 12.272 21.436 1.00 87.25 82 GLU A C 1
ATOM 610 O O . GLU A 1 82 ? -18.445 11.537 22.411 1.00 87.25 82 GLU A O 1
ATOM 615 N N . THR A 1 83 ? -17.704 11.835 20.320 1.00 88.44 83 THR A N 1
ATOM 616 C CA . THR A 1 83 ? -17.247 10.448 20.161 1.00 88.44 83 THR A CA 1
ATOM 617 C C . THR A 1 83 ? -15.978 10.164 20.952 1.00 88.44 83 THR A C 1
ATOM 619 O O . THR A 1 83 ? -15.825 9.066 21.483 1.00 88.44 83 THR A O 1
ATOM 622 N N . LEU A 1 84 ? -15.107 11.169 21.094 1.00 87.62 84 LEU A N 1
ATOM 623 C CA . LEU A 1 84 ? -13.919 11.093 21.943 1.00 87.62 84 LEU A CA 1
ATOM 624 C C . LEU A 1 84 ? -14.316 11.011 23.421 1.00 87.62 84 LEU A C 1
ATOM 626 O O . LEU A 1 84 ? -13.775 10.192 24.161 1.00 87.62 84 LEU A O 1
ATOM 630 N N . ALA A 1 85 ? -15.298 11.810 23.845 1.00 89.88 85 ALA A N 1
ATOM 631 C CA . ALA A 1 85 ? -15.832 11.756 25.202 1.00 89.88 85 ALA A CA 1
ATOM 632 C C . ALA A 1 85 ? -16.470 10.390 25.510 1.00 89.88 85 ALA A C 1
ATOM 634 O O . ALA A 1 85 ? -16.179 9.804 26.554 1.00 89.88 85 ALA A O 1
ATOM 635 N N . 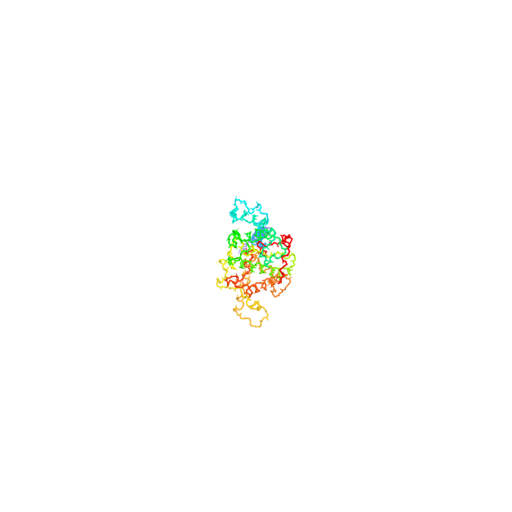ALA A 1 86 ? -17.273 9.850 24.585 1.00 92.38 86 ALA A N 1
ATOM 636 C CA . ALA A 1 86 ? -17.864 8.518 24.722 1.00 92.38 86 ALA A CA 1
ATOM 637 C C . ALA A 1 86 ? -16.794 7.416 24.816 1.00 92.38 86 ALA A C 1
ATOM 639 O O . ALA A 1 86 ? -16.885 6.541 25.675 1.00 92.38 86 ALA A O 1
ATOM 640 N N . ALA A 1 87 ? -15.748 7.485 23.987 1.00 91.69 87 ALA A N 1
ATOM 641 C CA . ALA A 1 87 ? -14.642 6.535 24.041 1.00 91.69 87 ALA A CA 1
ATOM 642 C C . ALA A 1 87 ? -13.874 6.617 25.370 1.00 91.69 87 ALA A C 1
ATOM 644 O O . ALA A 1 87 ? -13.609 5.587 25.984 1.00 91.69 87 ALA A O 1
ATOM 645 N N . ASN A 1 88 ? -13.575 7.825 25.859 1.00 91.69 88 ASN A N 1
ATOM 646 C CA . ASN A 1 88 ? -12.902 8.017 27.147 1.00 91.69 88 ASN A CA 1
ATOM 647 C C . ASN A 1 88 ? -13.726 7.466 28.317 1.00 91.69 88 ASN A C 1
ATOM 649 O O . ASN A 1 88 ? -13.170 6.809 29.196 1.00 91.69 88 ASN A O 1
ATOM 653 N N . LYS A 1 89 ? -15.046 7.687 28.306 1.00 95.19 89 LYS A N 1
ATOM 654 C CA . LYS A 1 89 ? -15.959 7.095 29.290 1.00 95.19 89 LYS A CA 1
ATOM 655 C C . LYS A 1 89 ? -15.917 5.563 29.231 1.00 95.19 89 LYS A C 1
ATOM 657 O O . LYS A 1 89 ? -15.710 4.921 30.255 1.00 95.19 89 LYS A O 1
ATOM 662 N N . TYR A 1 90 ? -16.009 4.986 28.033 1.00 94.94 90 TYR A N 1
ATOM 663 C CA . TYR A 1 90 ? -15.949 3.536 27.843 1.00 94.94 90 TYR A CA 1
ATOM 664 C C . TYR A 1 90 ? -14.615 2.933 28.323 1.00 94.94 90 TYR A C 1
ATOM 666 O O . TYR A 1 90 ? -14.607 1.872 28.940 1.00 94.94 90 TYR A O 1
ATOM 674 N N . ILE A 1 91 ? -13.482 3.613 28.101 1.00 94.06 91 ILE A N 1
ATOM 675 C CA . ILE A 1 91 ? -12.162 3.184 28.604 1.00 94.06 91 ILE A CA 1
ATOM 676 C C . ILE A 1 91 ? -12.142 3.113 30.139 1.00 94.06 91 ILE A C 1
ATOM 678 O O . ILE A 1 91 ? -11.536 2.195 30.693 1.00 94.06 91 ILE A O 1
ATOM 682 N N . GLN A 1 92 ? -12.784 4.066 30.822 1.00 94.94 92 GLN A N 1
ATOM 683 C CA . GLN A 1 92 ? -12.864 4.093 32.287 1.00 94.94 92 GLN A CA 1
ATOM 684 C C . GLN A 1 92 ? -13.773 2.983 32.830 1.00 94.94 92 GLN A C 1
ATOM 686 O O . GLN A 1 92 ? -13.414 2.322 33.802 1.00 94.94 92 GLN A O 1
ATOM 691 N N . GLU A 1 93 ? -14.924 2.759 32.193 1.00 96.56 93 GLU A N 1
ATOM 692 C CA . GLU A 1 93 ? -15.900 1.732 32.591 1.00 96.56 93 GLU A CA 1
ATOM 693 C C . GLU A 1 93 ? -15.416 0.308 32.271 1.00 96.56 93 GLU A C 1
ATOM 695 O O . GLU A 1 93 ? -15.723 -0.641 32.996 1.00 96.56 93 GLU A O 1
ATOM 700 N N . HIS A 1 94 ? -14.615 0.154 31.215 1.00 96.12 94 HIS A N 1
ATOM 701 C CA . HIS A 1 94 ? -14.098 -1.130 30.752 1.00 96.12 94 HIS A CA 1
ATOM 702 C C . HIS A 1 94 ? -12.582 -1.068 30.515 1.00 96.12 94 HIS A C 1
ATOM 704 O O . HIS A 1 94 ? -12.143 -1.003 29.366 1.00 96.12 94 HIS A O 1
ATOM 710 N N . PRO A 1 95 ? -11.744 -1.151 31.568 1.00 94.19 95 PRO A N 1
ATOM 711 C CA . PRO A 1 95 ? -10.283 -1.107 31.422 1.00 94.19 95 PRO A CA 1
ATOM 712 C C . PRO A 1 95 ? -9.706 -2.234 30.547 1.00 94.19 95 PRO A C 1
ATOM 714 O O . PRO A 1 95 ? -8.665 -2.062 29.907 1.00 94.19 95 PRO A O 1
ATOM 717 N N . GLN A 1 96 ? -10.390 -3.382 30.508 1.00 95.56 96 GLN A N 1
ATOM 718 C CA . GLN A 1 96 ? -10.080 -4.516 29.636 1.00 95.56 96 GLN A CA 1
ATOM 719 C C . GLN A 1 96 ? -11.112 -4.631 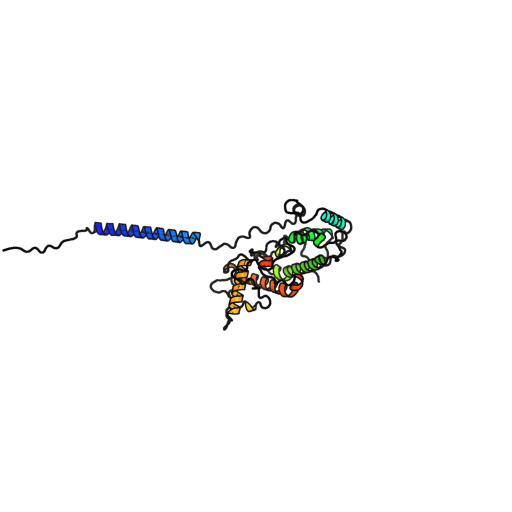28.507 1.00 95.56 96 GLN A C 1
ATOM 721 O O . GLN A 1 96 ? -12.302 -4.402 28.746 1.00 95.56 96 GLN A O 1
ATOM 726 N N . PRO A 1 97 ? -10.688 -4.992 27.282 1.00 94.25 97 PRO A N 1
ATOM 727 C CA . PRO A 1 97 ? -11.592 -5.023 26.146 1.00 94.25 97 PRO A CA 1
ATOM 728 C C . PRO A 1 97 ? -12.565 -6.196 26.238 1.00 94.25 97 PRO A C 1
ATOM 730 O O . PRO A 1 97 ? -12.172 -7.330 26.496 1.00 94.25 97 PRO A O 1
ATOM 733 N N . GLN A 1 98 ? -13.837 -5.938 25.943 1.00 94.38 98 GLN A N 1
ATOM 734 C CA . GLN A 1 98 ? -14.884 -6.963 26.023 1.00 94.38 98 GLN A CA 1
ATOM 735 C C . GLN A 1 98 ? -14.961 -7.862 24.770 1.00 94.38 98 GLN A C 1
ATOM 737 O O . GLN A 1 98 ? -15.392 -9.003 24.871 1.00 94.38 98 GLN A O 1
ATOM 742 N N . ASN A 1 99 ? -14.552 -7.374 23.587 1.00 94.00 99 ASN A N 1
ATOM 743 C CA . ASN A 1 99 ? -14.616 -8.118 22.311 1.00 94.00 99 ASN A CA 1
ATOM 744 C C . ASN A 1 99 ? -13.404 -7.815 21.398 1.00 94.00 99 ASN A C 1
ATOM 746 O O . ASN A 1 99 ? -13.543 -7.410 20.239 1.00 94.00 99 ASN A O 1
ATOM 750 N N . ALA A 1 100 ? -12.185 -7.948 21.930 1.00 93.31 100 ALA A N 1
ATOM 751 C CA . ALA A 1 100 ? -10.960 -7.818 21.138 1.00 93.31 100 ALA A CA 1
ATOM 752 C C . ALA A 1 100 ? -10.597 -9.151 20.462 1.00 93.31 100 ALA A C 1
ATOM 754 O O . ALA A 1 100 ? -10.154 -10.088 21.117 1.00 93.31 100 ALA A O 1
ATOM 755 N N . GLN A 1 101 ? -10.757 -9.222 19.136 1.00 92.75 101 GLN A N 1
ATOM 756 C CA . GLN A 1 101 ? -10.500 -10.449 18.364 1.00 92.75 101 GLN A CA 1
ATOM 757 C C . GLN A 1 101 ? -9.142 -10.466 17.647 1.00 92.75 101 GLN A C 1
ATOM 759 O O . GLN A 1 101 ? -8.553 -11.529 17.504 1.00 92.75 101 GLN A O 1
ATOM 764 N N . VAL A 1 102 ? -8.636 -9.306 17.209 1.00 93.19 102 VAL A N 1
ATOM 765 C CA . VAL A 1 102 ? -7.336 -9.191 16.510 1.00 93.19 102 VAL A CA 1
ATOM 766 C C . VAL A 1 102 ? -6.270 -8.601 17.427 1.00 93.19 102 VAL A C 1
ATOM 768 O O . VAL A 1 102 ? -5.196 -9.169 17.579 1.00 93.19 102 VAL A O 1
ATOM 771 N N . LEU A 1 103 ? -6.582 -7.493 18.102 1.00 91.69 103 LEU A N 1
ATOM 772 C CA . LEU A 1 103 ? -5.675 -6.806 19.027 1.00 91.69 103 LEU A CA 1
ATOM 773 C C . LEU A 1 103 ? -5.703 -7.452 20.423 1.00 91.69 103 LEU A C 1
ATOM 775 O O . LEU A 1 103 ? -6.048 -6.811 21.416 1.00 91.69 103 LEU A O 1
ATOM 779 N N . LYS A 1 104 ? -5.413 -8.754 20.491 1.00 90.44 104 LYS A N 1
ATOM 780 C CA . LYS A 1 104 ? -5.386 -9.516 21.748 1.00 90.44 104 LYS A CA 1
ATOM 781 C C . LYS A 1 104 ? -4.215 -9.055 22.632 1.00 90.44 104 LYS A C 1
ATOM 783 O O . LYS A 1 104 ? -3.167 -8.656 22.133 1.00 90.44 104 LYS A O 1
ATOM 788 N N . GLY A 1 105 ? -4.390 -9.120 23.954 1.00 89.81 105 GLY A N 1
ATOM 789 C CA . GLY A 1 105 ? -3.346 -8.773 24.932 1.00 89.81 105 GLY A CA 1
ATOM 790 C C . GLY A 1 105 ? -3.109 -7.270 25.142 1.00 89.81 105 GLY A C 1
ATOM 791 O O . GLY A 1 105 ? -2.172 -6.901 25.847 1.00 89.81 105 GLY A O 1
ATOM 792 N N . MET A 1 106 ? -3.944 -6.411 24.551 1.00 91.44 106 MET A N 1
ATOM 793 C CA . MET A 1 106 ? -3.944 -4.963 24.767 1.00 91.44 106 MET A CA 1
ATOM 794 C C . MET A 1 106 ? -5.085 -4.553 25.709 1.00 91.44 106 MET A C 1
ATOM 796 O O . MET A 1 106 ? -6.174 -5.123 25.646 1.00 91.44 106 MET A O 1
ATOM 800 N N . SER A 1 107 ? -4.864 -3.537 26.546 1.00 94.94 107 SER A N 1
ATOM 801 C CA . SER A 1 107 ? -5.933 -2.894 27.322 1.00 94.94 107 SER A CA 1
ATOM 802 C C . SER A 1 107 ? -6.855 -2.065 26.424 1.00 94.94 107 SER A C 1
ATOM 804 O O . SER A 1 107 ? -6.487 -1.695 25.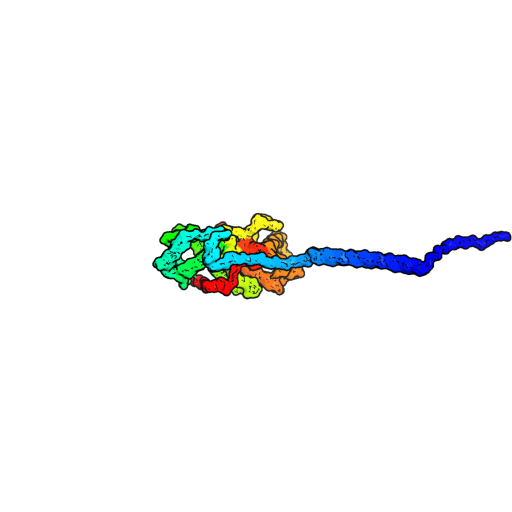303 1.00 94.94 107 SER A O 1
ATOM 806 N N . THR A 1 108 ? -8.037 -1.694 26.921 1.00 94.06 108 THR A N 1
ATOM 807 C CA . THR A 1 108 ? -8.971 -0.842 26.163 1.00 94.06 108 THR A CA 1
ATOM 808 C C . THR A 1 108 ? -8.338 0.500 25.791 1.00 94.06 108 THR A C 1
ATOM 810 O O . THR A 1 108 ? -8.522 0.974 24.673 1.00 94.06 108 THR A O 1
ATOM 813 N N . ALA A 1 109 ? -7.513 1.076 26.673 1.00 90.06 109 ALA A N 1
ATOM 814 C CA . ALA A 1 109 ? -6.778 2.312 26.396 1.00 90.06 109 ALA A CA 1
ATOM 815 C C . ALA A 1 109 ? -5.729 2.142 25.280 1.00 90.06 109 ALA A C 1
ATOM 817 O O . ALA A 1 109 ? -5.581 3.012 24.421 1.00 90.06 109 ALA A O 1
ATOM 818 N N . GLN A 1 110 ? -5.015 1.012 25.255 1.00 89.19 110 GLN A N 1
ATOM 819 C CA . GLN A 1 110 ? -4.046 0.710 24.195 1.00 89.19 110 GLN A CA 1
ATOM 820 C C . GLN A 1 110 ? -4.740 0.500 22.845 1.00 89.19 110 GLN A C 1
ATOM 822 O O . GLN A 1 110 ? -4.303 1.056 21.837 1.00 89.19 110 GLN A O 1
ATOM 827 N N . ILE A 1 111 ? -5.854 -0.238 22.834 1.00 92.19 111 ILE A N 1
ATOM 828 C CA . ILE A 1 111 ? -6.673 -0.429 21.632 1.00 92.19 111 ILE A CA 1
ATOM 829 C C . ILE A 1 111 ? -7.216 0.910 21.142 1.00 92.19 111 ILE A C 1
ATOM 831 O O . ILE A 1 111 ? -7.125 1.198 19.953 1.00 92.19 111 ILE A O 1
ATOM 835 N N . TYR A 1 112 ? -7.729 1.756 22.035 1.00 90.25 112 TYR A N 1
ATOM 836 C CA . TYR A 1 112 ? -8.198 3.092 21.679 1.00 90.25 112 TYR A CA 1
ATOM 837 C C . TYR A 1 112 ? -7.098 3.929 21.011 1.00 90.25 112 TYR A C 1
ATOM 839 O O . TYR A 1 112 ? -7.328 4.498 19.943 1.00 90.25 112 TYR A O 1
ATOM 847 N N . ASN A 1 113 ? -5.881 3.937 21.565 1.00 85.00 113 ASN A N 1
ATOM 848 C CA . ASN A 1 113 ? -4.749 4.638 20.953 1.00 85.00 113 ASN A CA 1
ATOM 849 C C . ASN A 1 113 ? -4.424 4.095 19.554 1.00 85.00 113 ASN A C 1
ATOM 851 O O . ASN A 1 113 ? -4.173 4.879 18.636 1.00 85.00 113 ASN A O 1
ATOM 855 N N . TYR A 1 114 ? -4.473 2.775 19.357 1.00 87.25 114 TYR A N 1
ATOM 856 C CA . TYR A 1 114 ? -4.324 2.176 18.029 1.00 87.25 114 TYR A CA 1
ATOM 857 C C . TYR A 1 114 ? -5.444 2.620 17.075 1.00 87.25 114 TYR A C 1
ATOM 859 O O . TYR A 1 114 ? -5.174 3.000 15.935 1.00 87.25 114 TYR A O 1
ATOM 867 N N . MET A 1 115 ? -6.697 2.636 17.540 1.00 90.19 115 MET A N 1
ATOM 868 C CA . MET A 1 115 ? -7.842 3.064 16.732 1.00 90.19 115 MET A CA 1
ATOM 869 C C . MET A 1 115 ? -7.727 4.525 16.307 1.00 90.19 115 MET A C 1
ATOM 871 O O . MET A 1 115 ? -7.950 4.827 15.140 1.00 90.19 115 MET A O 1
ATOM 875 N N . VAL A 1 116 ? -7.345 5.429 17.208 1.00 84.44 116 VAL A N 1
ATOM 876 C CA . VAL A 1 116 ? -7.206 6.857 16.888 1.00 84.44 116 VAL A CA 1
ATOM 877 C C . VAL A 1 116 ? -6.021 7.102 15.957 1.00 84.44 116 VAL A C 1
ATOM 879 O O . VAL A 1 116 ? -6.166 7.792 14.950 1.00 84.44 116 VAL A O 1
ATOM 882 N N . THR A 1 117 ? -4.856 6.527 16.263 1.00 76.94 117 THR A N 1
ATOM 883 C CA . THR A 1 117 ? -3.617 6.841 15.532 1.00 76.94 117 THR A CA 1
ATOM 884 C C . THR A 1 117 ? -3.504 6.109 14.201 1.00 76.94 117 THR A C 1
ATOM 886 O O . THR A 1 117 ? -3.067 6.710 13.224 1.00 76.94 117 THR A O 1
ATOM 889 N N . GLN A 1 118 ? -3.905 4.835 14.139 1.00 82.69 118 GLN A N 1
ATOM 890 C CA . GLN A 1 118 ? -3.709 4.007 12.949 1.00 82.69 118 GLN A CA 1
ATOM 891 C C . GLN A 1 118 ? -4.954 3.950 12.072 1.00 82.69 118 GLN A C 1
ATOM 893 O O . GLN A 1 118 ? -4.902 4.265 10.881 1.00 82.69 118 GLN A O 1
ATOM 898 N N . VAL A 1 119 ? -6.087 3.574 12.665 1.00 89.44 119 VAL A N 1
ATOM 899 C CA . VAL A 1 119 ? -7.317 3.314 11.909 1.00 89.44 119 VAL A CA 1
ATOM 900 C C . VAL A 1 119 ? -7.981 4.630 11.509 1.00 89.44 119 VAL A C 1
ATOM 902 O O . VAL A 1 119 ? -8.037 4.966 10.328 1.00 89.44 119 VAL A O 1
ATOM 905 N N . ALA A 1 120 ? -8.432 5.424 12.478 1.00 87.44 120 ALA A N 1
ATOM 906 C CA . ALA A 1 120 ? -9.050 6.717 12.218 1.00 87.44 120 ALA A CA 1
ATOM 907 C C . ALA A 1 120 ? -8.060 7.682 11.553 1.00 87.44 120 ALA A C 1
ATOM 909 O O . ALA A 1 120 ? -8.433 8.334 10.582 1.00 87.44 120 ALA A O 1
ATOM 910 N N . GLY A 1 121 ? -6.799 7.705 11.998 1.00 79.19 121 GLY A N 1
ATOM 911 C CA . GLY A 1 121 ? -5.728 8.494 11.382 1.00 79.19 121 GLY A CA 1
ATOM 912 C C . GLY A 1 121 ? -5.512 8.186 9.900 1.00 79.19 121 GLY A C 1
ATOM 913 O O . GLY A 1 121 ? -5.485 9.097 9.070 1.00 79.19 121 GLY A O 1
ATOM 914 N N . GLY A 1 122 ? -5.418 6.904 9.539 1.00 81.62 122 GLY A N 1
ATOM 915 C CA . GLY A 1 122 ? -5.179 6.494 8.156 1.00 81.62 122 GLY A CA 1
ATOM 916 C C . GLY A 1 122 ? -6.389 6.627 7.232 1.00 81.62 122 GLY A C 1
ATOM 917 O O . GLY A 1 122 ? -6.216 6.859 6.034 1.00 81.62 122 GLY A O 1
ATOM 918 N N . LEU A 1 123 ? -7.606 6.504 7.769 1.00 87.88 123 LEU A N 1
ATOM 919 C CA . LEU A 1 123 ? -8.850 6.577 6.993 1.00 87.88 123 LEU A CA 1
ATOM 920 C C . LEU A 1 123 ? -9.492 7.978 7.010 1.00 87.88 123 LEU A C 1
ATOM 922 O O . LEU A 1 123 ? -10.359 8.253 6.176 1.00 87.88 123 LEU A O 1
ATOM 926 N N . LYS A 1 124 ? -9.095 8.839 7.958 1.00 84.38 124 LYS A N 1
ATOM 927 C CA . LYS A 1 124 ? -9.751 10.109 8.321 1.00 84.38 124 LYS A CA 1
ATOM 928 C C . LYS A 1 124 ? -11.264 9.954 8.517 1.00 84.38 124 LYS A C 1
ATOM 930 O O . LYS A 1 124 ? -12.056 10.692 7.937 1.00 84.38 124 LYS A O 1
ATOM 935 N N . GLN A 1 125 ? -11.669 8.949 9.294 1.00 87.75 125 GLN A N 1
ATOM 936 C CA . GLN A 1 125 ? -13.079 8.652 9.586 1.00 87.75 125 GLN A CA 1
ATOM 937 C C . GLN A 1 125 ? -13.394 8.807 11.072 1.00 87.75 125 GLN A C 1
ATOM 939 O O . GLN A 1 125 ? -12.545 8.558 11.927 1.00 87.75 125 GLN A O 1
ATOM 944 N N . ASN A 1 126 ? -14.639 9.179 11.371 1.00 90.12 126 ASN A N 1
ATOM 945 C CA . ASN A 1 126 ? -15.135 9.282 12.741 1.00 90.12 126 ASN A CA 1
ATOM 946 C C . ASN A 1 126 ? -15.400 7.898 13.360 1.00 90.12 126 ASN A C 1
ATOM 948 O O . ASN A 1 126 ? -15.726 6.954 12.633 1.00 90.12 126 ASN A O 1
ATOM 952 N N . CYS A 1 127 ? -15.377 7.789 14.694 1.00 91.75 127 CYS A N 1
ATOM 953 C CA . CYS A 1 127 ? -15.605 6.526 15.413 1.00 91.75 127 CYS A CA 1
ATOM 954 C C . CYS A 1 127 ? -16.943 5.859 15.051 1.00 91.75 127 CYS A C 1
ATOM 956 O O . CYS A 1 127 ? -16.996 4.643 14.881 1.00 91.75 127 CYS A O 1
ATOM 958 N N . THR A 1 128 ? -18.003 6.654 14.858 1.00 93.81 128 THR A N 1
ATOM 959 C CA . THR A 1 128 ? -19.361 6.185 14.510 1.00 93.81 128 THR A CA 1
ATOM 960 C C . THR A 1 128 ? -19.444 5.451 13.172 1.00 93.81 128 THR A C 1
ATOM 962 O O . THR A 1 128 ? -20.440 4.795 12.897 1.00 93.81 128 THR A O 1
ATOM 965 N N . THR A 1 129 ? -18.415 5.559 12.328 1.00 94.00 129 THR A N 1
ATOM 966 C CA . THR A 1 129 ? -18.338 4.830 11.052 1.00 94.00 129 THR A CA 1
ATOM 967 C C . THR A 1 129 ? -18.254 3.322 11.277 1.00 94.00 129 THR A C 1
ATOM 969 O O . THR A 1 129 ? -18.787 2.546 10.486 1.00 94.00 129 THR A O 1
ATOM 972 N N . CYS A 1 130 ? -17.580 2.908 12.354 1.00 95.06 130 CYS A N 1
ATOM 973 C CA . CYS A 1 130 ? -17.318 1.502 12.662 1.00 95.06 130 CYS A CA 1
ATOM 974 C C . CYS A 1 130 ? -17.823 1.080 14.043 1.00 95.06 130 CYS A C 1
ATOM 976 O O . CYS A 1 130 ? -17.950 -0.110 14.296 1.00 95.06 130 CYS A O 1
ATOM 978 N N . HIS A 1 131 ? -18.105 2.010 14.951 1.00 96.69 131 HIS A N 1
ATOM 979 C CA . HIS A 1 131 ? -18.508 1.685 16.316 1.00 96.69 131 HIS A CA 1
ATOM 980 C C . HIS A 1 131 ? -19.880 2.247 16.662 1.00 96.69 131 HIS A C 1
ATOM 982 O O . HIS A 1 131 ? -20.203 3.389 16.337 1.00 96.69 131 HIS A O 1
ATOM 988 N N . ASN A 1 132 ? -20.636 1.465 17.429 1.00 95.31 132 ASN A N 1
ATOM 989 C CA . ASN A 1 132 ? -21.698 1.997 18.264 1.00 95.31 132 ASN A CA 1
ATOM 990 C C . ASN A 1 132 ? -21.055 2.712 19.459 1.00 95.31 132 ASN A C 1
ATOM 992 O O . ASN A 1 132 ? -20.359 2.091 20.260 1.00 95.31 132 ASN A O 1
ATOM 996 N N . VAL A 1 133 ? -21.281 4.018 19.588 1.00 93.06 133 VAL A N 1
ATOM 997 C CA . VAL A 1 133 ? -20.685 4.836 20.660 1.00 93.06 133 VAL A CA 1
ATOM 998 C C . VAL A 1 133 ? -21.229 4.506 22.052 1.00 93.06 133 VAL A C 1
ATOM 1000 O O . VAL A 1 133 ? -20.579 4.830 23.040 1.00 93.06 133 VAL A O 1
ATOM 1003 N N . ASN A 1 134 ? -22.378 3.829 22.135 1.00 92.62 134 ASN A N 1
ATOM 1004 C CA . ASN A 1 134 ? -22.924 3.316 23.392 1.00 92.62 134 ASN A CA 1
ATOM 1005 C C . ASN A 1 134 ? -22.329 1.949 23.764 1.00 92.62 134 ASN A C 1
ATOM 1007 O O . ASN A 1 134 ? -22.404 1.544 24.919 1.00 92.62 134 ASN A O 1
ATOM 1011 N N . ASN A 1 135 ? -21.755 1.222 22.798 1.00 94.81 135 ASN A N 1
ATOM 1012 C CA . ASN A 1 135 ? -21.124 -0.075 23.023 1.00 94.81 135 ASN A CA 1
ATOM 1013 C C . ASN A 1 135 ? -20.029 -0.345 21.979 1.00 94.81 135 ASN A C 1
ATOM 1015 O O . ASN A 1 135 ? -20.272 -0.948 20.928 1.00 94.81 135 ASN A O 1
ATOM 1019 N N . PHE A 1 136 ? -18.791 0.036 22.299 1.00 95.50 136 PHE A N 1
ATOM 1020 C CA . PHE A 1 136 ? -17.653 -0.131 21.391 1.00 95.50 136 PHE A CA 1
ATOM 1021 C C . PHE A 1 136 ? -17.313 -1.602 21.098 1.00 95.50 136 PHE A C 1
ATOM 1023 O O . PHE A 1 136 ? -16.681 -1.888 20.072 1.00 95.50 136 PHE A O 1
ATOM 1030 N N . ALA A 1 137 ? -17.754 -2.544 21.939 1.00 96.25 137 ALA A N 1
ATOM 1031 C CA . ALA A 1 137 ? -17.570 -3.979 21.740 1.00 96.25 137 ALA A CA 1
ATOM 1032 C C . ALA A 1 137 ? -18.568 -4.599 20.746 1.00 96.25 137 ALA A C 1
ATOM 1034 O O . ALA A 1 137 ? -18.236 -5.636 20.165 1.00 96.25 137 ALA A O 1
ATOM 1035 N N . SER A 1 138 ? -19.708 -3.951 20.475 1.00 96.69 138 SER A N 1
ATOM 1036 C CA . SER A 1 138 ? -20.732 -4.436 19.532 1.00 96.69 138 SER A CA 1
ATOM 1037 C C . SER A 1 138 ? -20.173 -4.626 18.117 1.00 96.69 138 SER A C 1
ATOM 1039 O O . SER A 1 138 ? -19.384 -3.806 17.645 1.00 96.69 138 SER A O 1
ATOM 1041 N N . ASP A 1 139 ? -20.579 -5.708 17.451 1.00 95.81 139 ASP A N 1
ATOM 1042 C CA . ASP A 1 139 ? -20.271 -6.010 16.043 1.00 95.81 139 ASP A CA 1
ATOM 1043 C C . ASP A 1 139 ? -21.490 -5.770 15.127 1.00 95.81 139 ASP A C 1
ATOM 1045 O O . ASP A 1 139 ? -21.512 -6.224 13.987 1.00 95.81 139 ASP A O 1
ATOM 1049 N N . GLU A 1 140 ? -22.502 -5.033 15.602 1.00 96.38 140 GLU A N 1
ATOM 1050 C CA . GLU A 1 140 ? -23.715 -4.716 14.828 1.00 96.38 140 GLU A CA 1
ATOM 1051 C C . GLU A 1 140 ? -23.433 -3.950 13.523 1.00 96.38 140 GLU A C 1
ATOM 1053 O O . GLU A 1 140 ? -24.190 -4.055 12.561 1.00 96.38 140 GLU A O 1
ATOM 1058 N N . LEU A 1 141 ? -22.332 -3.189 13.475 1.00 95.62 141 LEU A N 1
ATOM 1059 C CA . LEU A 1 141 ? -21.893 -2.474 12.282 1.00 95.62 141 LEU A CA 1
ATOM 1060 C C . LEU A 1 141 ? -20.925 -3.345 11.476 1.00 95.62 141 LEU A C 1
ATOM 1062 O O . LEU A 1 141 ? -19.781 -3.574 11.880 1.00 95.62 141 LEU A O 1
ATOM 1066 N N . GLY A 1 142 ? -21.350 -3.766 10.282 1.00 95.50 142 GLY A N 1
ATOM 1067 C CA . GLY A 1 142 ? -20.537 -4.599 9.384 1.00 95.50 142 GLY A CA 1
ATOM 1068 C C . GLY A 1 142 ? -19.193 -3.971 8.982 1.00 95.50 142 GLY A C 1
ATOM 1069 O O . GLY A 1 142 ? -18.230 -4.686 8.709 1.00 95.50 142 GLY A O 1
ATOM 1070 N N . THR A 1 143 ? -19.074 -2.641 9.027 1.00 95.44 143 THR A N 1
ATOM 1071 C CA . THR A 1 143 ? -17.811 -1.913 8.816 1.00 95.44 143 THR A CA 1
ATOM 1072 C C . THR A 1 143 ? -16.737 -2.286 9.840 1.00 95.44 143 THR A C 1
ATOM 1074 O O . THR A 1 143 ? -15.561 -2.345 9.483 1.00 95.44 143 THR A O 1
ATOM 1077 N N . LYS A 1 144 ? -17.111 -2.620 11.082 1.00 96.00 144 LYS A N 1
ATOM 1078 C CA . LYS A 1 144 ? -16.175 -3.116 12.104 1.00 96.00 144 LYS A CA 1
ATOM 1079 C C . LYS A 1 144 ? -15.636 -4.501 11.769 1.00 96.00 144 LYS A C 1
ATOM 1081 O O . LYS A 1 144 ? -14.442 -4.756 11.929 1.00 96.00 144 LYS A O 1
ATOM 1086 N N . VAL A 1 145 ? -16.512 -5.382 11.288 1.00 95.38 145 VAL A N 1
ATOM 1087 C CA . VAL A 1 145 ? -16.146 -6.739 10.863 1.00 95.38 145 VAL A CA 1
ATOM 1088 C C . VAL A 1 145 ? -15.196 -6.670 9.666 1.00 95.38 145 VAL A C 1
ATOM 1090 O O . VAL A 1 145 ? -14.144 -7.309 9.680 1.00 95.38 145 VAL A O 1
ATOM 1093 N N . LEU A 1 146 ? -15.493 -5.812 8.685 1.00 95.56 146 LEU A N 1
ATOM 1094 C CA . LEU A 1 146 ? -14.603 -5.556 7.552 1.00 95.56 146 LEU A CA 1
ATOM 1095 C C . LEU A 1 146 ? -13.253 -4.970 8.002 1.00 95.56 146 LEU A C 1
ATOM 1097 O O . LEU A 1 146 ? -12.200 -5.434 7.568 1.00 95.56 146 LEU A O 1
ATOM 1101 N N . ALA A 1 147 ? -13.256 -3.991 8.912 1.00 95.50 147 ALA A N 1
ATOM 1102 C CA . ALA A 1 147 ? -12.027 -3.403 9.447 1.00 95.50 147 ALA A CA 1
ATOM 1103 C C . ALA A 1 147 ? -11.147 -4.449 10.155 1.00 95.50 147 ALA A C 1
ATOM 1105 O O . ALA A 1 147 ? -9.923 -4.410 10.041 1.00 95.50 147 ALA A O 1
ATOM 1106 N N . ARG A 1 148 ? -11.756 -5.430 10.833 1.00 95.88 148 ARG A N 1
ATOM 1107 C CA . ARG A 1 148 ? -11.046 -6.560 11.446 1.00 95.88 148 ARG A CA 1
ATOM 1108 C C . ARG A 1 148 ? -10.298 -7.399 10.411 1.00 95.88 148 ARG A C 1
ATOM 1110 O O . ARG A 1 148 ? -9.130 -7.716 10.618 1.00 95.88 148 ARG A O 1
ATOM 1117 N N . GLN A 1 149 ? -10.942 -7.700 9.288 1.00 96.38 149 GLN A N 1
ATOM 1118 C CA . GLN A 1 149 ? -10.318 -8.427 8.180 1.00 96.38 149 GLN A CA 1
ATOM 1119 C C . GLN A 1 149 ? -9.187 -7.613 7.532 1.00 96.38 149 GLN A C 1
ATOM 1121 O O . GLN A 1 149 ? -8.133 -8.165 7.226 1.00 96.38 149 GLN A O 1
ATOM 1126 N N . MET A 1 150 ? -9.356 -6.292 7.401 1.00 95.88 150 MET A N 1
ATOM 1127 C CA . MET A 1 150 ? -8.298 -5.401 6.910 1.00 95.88 150 MET A CA 1
ATOM 1128 C C . MET A 1 150 ? -7.083 -5.360 7.846 1.00 95.88 150 MET A C 1
ATOM 1130 O O . MET A 1 150 ? -5.951 -5.364 7.370 1.00 95.88 150 MET A O 1
ATOM 1134 N N . MET A 1 151 ? -7.288 -5.365 9.169 1.00 95.00 151 MET A N 1
ATOM 1135 C CA . MET A 1 151 ? -6.182 -5.440 10.134 1.00 95.00 151 MET A CA 1
ATOM 1136 C C . MET A 1 151 ? -5.398 -6.752 10.005 1.00 95.00 151 MET A C 1
ATOM 1138 O O . MET A 1 151 ? -4.170 -6.730 10.054 1.00 95.00 151 MET A O 1
ATOM 1142 N N . LEU A 1 152 ? -6.092 -7.877 9.794 1.00 95.62 152 LEU A N 1
ATOM 1143 C CA . LEU A 1 152 ? -5.453 -9.173 9.547 1.00 95.62 152 LEU A CA 1
ATOM 1144 C C . LEU A 1 152 ? -4.649 -9.169 8.245 1.00 95.62 152 LEU A C 1
ATOM 1146 O O . LEU A 1 152 ? -3.506 -9.614 8.250 1.00 95.62 152 LEU A O 1
ATOM 1150 N N . MET A 1 153 ? -5.203 -8.609 7.165 1.00 96.06 153 MET A N 1
ATOM 1151 C CA . MET A 1 153 ? -4.479 -8.436 5.903 1.00 96.06 153 MET A CA 1
ATOM 1152 C C . MET A 1 153 ? -3.207 -7.606 6.111 1.00 96.06 153 MET A C 1
ATOM 1154 O O . MET A 1 153 ? -2.132 -8.019 5.702 1.00 96.06 153 MET A O 1
ATOM 1158 N N . VAL A 1 154 ? -3.285 -6.452 6.781 1.00 94.25 154 VAL A N 1
ATOM 1159 C CA . VAL A 1 154 ? -2.098 -5.608 7.014 1.00 94.25 154 VAL A CA 1
ATOM 1160 C C . VAL A 1 154 ? -1.025 -6.349 7.818 1.00 94.25 154 VAL A C 1
ATOM 1162 O O . VAL A 1 154 ? 0.155 -6.252 7.483 1.00 94.25 154 VAL A O 1
ATOM 1165 N N . ALA A 1 155 ? -1.412 -7.095 8.856 1.00 92.00 155 ALA A N 1
ATOM 1166 C CA . ALA A 1 155 ? -0.471 -7.888 9.643 1.00 92.00 155 ALA A CA 1
ATOM 1167 C C . ALA A 1 155 ? 0.195 -8.994 8.807 1.00 92.00 155 ALA A C 1
ATOM 1169 O O . ALA A 1 155 ? 1.419 -9.112 8.830 1.00 92.00 155 ALA A O 1
ATOM 1170 N N . ASP A 1 156 ? -0.594 -9.731 8.024 1.00 95.69 156 ASP A N 1
ATOM 1171 C CA . ASP A 1 156 ? -0.126 -10.776 7.110 1.00 95.69 156 ASP A CA 1
ATOM 1172 C C . ASP A 1 156 ? 0.885 -10.234 6.085 1.00 95.69 156 ASP A C 1
ATOM 1174 O O . ASP A 1 156 ? 2.009 -10.729 5.985 1.00 95.69 156 ASP A O 1
ATOM 1178 N N . LEU A 1 157 ? 0.542 -9.145 5.389 1.00 94.25 157 LEU A N 1
ATOM 1179 C CA . LEU A 1 157 ? 1.429 -8.532 4.395 1.00 94.25 157 LEU A CA 1
ATOM 1180 C C . LEU A 1 157 ? 2.755 -8.082 5.011 1.00 94.25 157 LEU A C 1
ATOM 1182 O O . LEU A 1 157 ? 3.834 -8.313 4.457 1.00 94.25 157 LEU A O 1
ATOM 1186 N N . ASN A 1 158 ? 2.674 -7.453 6.180 1.00 91.69 158 ASN A N 1
ATOM 1187 C CA . ASN A 1 158 ? 3.849 -6.981 6.884 1.00 91.69 158 ASN A CA 1
ATOM 1188 C C . ASN A 1 158 ? 4.756 -8.139 7.318 1.00 91.69 158 ASN A C 1
ATOM 1190 O O . ASN A 1 158 ? 5.961 -8.089 7.072 1.00 91.69 158 ASN A O 1
ATOM 1194 N N . GLN A 1 159 ? 4.181 -9.188 7.908 1.00 91.06 159 GLN A N 1
ATOM 1195 C CA . GLN A 1 159 ? 4.919 -10.328 8.450 1.00 91.06 159 GLN A CA 1
ATOM 1196 C C . GLN A 1 159 ? 5.502 -11.248 7.371 1.00 91.06 159 GLN A C 1
ATOM 1198 O O . GLN A 1 159 ? 6.578 -11.804 7.577 1.00 91.06 159 GLN A O 1
ATOM 1203 N N . ASN A 1 160 ? 4.825 -11.405 6.233 1.00 92.12 160 ASN A N 1
ATOM 1204 C CA . ASN A 1 160 ? 5.228 -12.377 5.216 1.00 92.12 160 ASN A CA 1
ATOM 1205 C C . ASN A 1 160 ? 5.988 -11.761 4.036 1.00 92.12 160 ASN A C 1
ATOM 1207 O O . ASN A 1 160 ? 6.719 -12.473 3.349 1.00 92.12 160 ASN A O 1
ATOM 1211 N N . TYR A 1 161 ? 5.864 -10.449 3.806 1.00 92.62 161 TYR A N 1
ATOM 1212 C CA . TYR A 1 161 ? 6.489 -9.788 2.655 1.00 92.62 161 TYR A CA 1
ATOM 1213 C C . TYR A 1 161 ? 7.383 -8.620 3.059 1.00 92.62 161 TYR A C 1
ATOM 1215 O O . TYR A 1 161 ? 8.547 -8.584 2.658 1.00 92.62 161 TYR A O 1
ATOM 1223 N N . VAL A 1 162 ? 6.887 -7.671 3.857 1.00 88.88 162 VAL A N 1
ATOM 1224 C CA . VAL A 1 162 ? 7.626 -6.420 4.114 1.00 88.88 162 VAL A CA 1
ATOM 1225 C C . VAL A 1 162 ? 8.889 -6.656 4.941 1.00 88.88 162 VAL A C 1
ATOM 1227 O O . VAL A 1 162 ? 9.944 -6.134 4.587 1.00 88.88 162 VAL A O 1
ATOM 1230 N N . VAL A 1 163 ? 8.826 -7.493 5.980 1.00 86.12 163 VAL A N 1
ATOM 1231 C CA . VAL A 1 163 ? 10.000 -7.820 6.819 1.00 86.12 163 VAL A CA 1
ATOM 1232 C C . VAL A 1 163 ? 11.105 -8.573 6.070 1.00 86.12 163 VAL A C 1
ATOM 1234 O O . VAL A 1 163 ? 12.234 -8.628 6.547 1.00 86.12 163 VAL A O 1
ATOM 1237 N N . THR A 1 164 ? 10.802 -9.154 4.904 1.00 86.62 164 THR A N 1
ATOM 1238 C CA . THR A 1 164 ? 11.801 -9.847 4.070 1.00 86.62 164 THR A CA 1
ATOM 1239 C C . THR A 1 164 ? 12.670 -8.874 3.271 1.00 86.62 164 THR A C 1
ATOM 1241 O O . THR A 1 164 ? 13.714 -9.263 2.745 1.00 86.62 164 THR A O 1
ATOM 1244 N N . LEU A 1 165 ? 12.256 -7.605 3.167 1.00 84.75 165 LEU A N 1
ATOM 1245 C CA . LEU A 1 165 ? 13.031 -6.561 2.512 1.00 84.75 165 LEU A CA 1
ATOM 1246 C C . LEU A 1 165 ? 14.143 -6.068 3.446 1.00 84.75 165 LEU A C 1
ATOM 1248 O O . LEU A 1 165 ? 13.910 -5.878 4.641 1.00 84.75 165 LEU A O 1
ATOM 1252 N N . PRO A 1 166 ? 15.353 -5.803 2.930 1.00 77.69 166 PRO A N 1
ATOM 1253 C CA . PRO A 1 166 ? 16.432 -5.322 3.773 1.00 77.69 166 PRO A CA 1
ATOM 1254 C C . PRO A 1 166 ? 16.139 -3.899 4.261 1.00 77.69 166 PRO A C 1
ATOM 1256 O O . PRO A 1 166 ? 15.527 -3.089 3.563 1.00 77.69 166 PRO A O 1
ATOM 1259 N N . ALA A 1 167 ? 16.603 -3.568 5.468 1.00 66.69 167 ALA A N 1
ATOM 1260 C CA . ALA A 1 167 ? 16.299 -2.291 6.119 1.00 66.69 167 ALA A CA 1
ATOM 1261 C C . ALA A 1 167 ? 16.694 -1.065 5.268 1.00 66.69 167 ALA A C 1
ATOM 1263 O O . ALA A 1 167 ? 15.981 -0.061 5.249 1.00 66.69 167 ALA A O 1
ATOM 1264 N N . ASN A 1 168 ? 17.787 -1.166 4.502 1.00 66.31 168 ASN A N 1
ATOM 1265 C CA . ASN A 1 168 ? 18.265 -0.119 3.593 1.00 66.31 168 ASN A CA 1
ATOM 1266 C C . ASN A 1 168 ? 17.415 0.049 2.317 1.00 66.31 168 ASN A C 1
ATOM 1268 O O . ASN A 1 168 ? 17.509 1.089 1.671 1.00 66.31 168 ASN A O 1
ATOM 1272 N N . ALA A 1 169 ? 16.567 -0.923 1.966 1.00 63.28 169 ALA A N 1
ATOM 1273 C CA . ALA A 1 169 ? 15.574 -0.792 0.897 1.00 63.28 169 ALA A CA 1
ATOM 1274 C C . ALA A 1 169 ? 14.330 -0.004 1.342 1.00 63.28 169 ALA A C 1
ATOM 1276 O O . ALA A 1 169 ? 13.392 0.164 0.565 1.00 63.28 169 ALA A O 1
ATOM 1277 N N . GLY A 1 170 ? 14.328 0.490 2.586 1.00 60.56 170 GLY A N 1
ATOM 1278 C CA . GLY A 1 170 ? 13.238 1.260 3.160 1.00 60.56 170 GLY A CA 1
ATOM 1279 C C . GLY A 1 170 ? 12.104 0.379 3.665 1.00 60.56 170 GLY A C 1
ATOM 1280 O O . GLY A 1 170 ? 10.958 0.709 3.381 1.00 60.56 170 GLY A O 1
ATOM 1281 N N . GLY A 1 171 ? 12.437 -0.694 4.407 1.00 60.28 171 GLY A N 1
ATOM 1282 C CA . GLY A 1 171 ? 11.543 -1.647 5.095 1.00 60.28 171 GLY A CA 1
ATOM 1283 C C . GLY A 1 171 ? 10.536 -0.985 6.042 1.00 60.28 171 GLY A C 1
ATOM 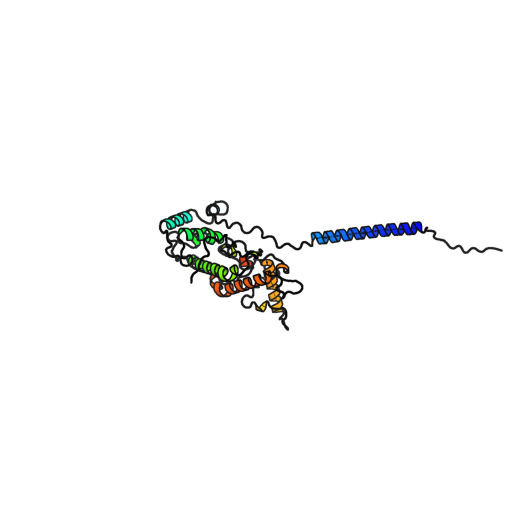1284 O O . GLY A 1 171 ? 10.598 -1.110 7.265 1.00 60.28 171 GLY A O 1
ATOM 1285 N N . LYS A 1 172 ? 9.633 -0.212 5.447 1.00 77.81 172 LYS A N 1
ATOM 1286 C CA . LYS A 1 172 ? 8.561 0.522 6.084 1.00 77.81 172 LYS A CA 1
ATOM 1287 C C . LYS A 1 172 ? 7.309 -0.319 5.962 1.00 77.81 172 LYS A C 1
ATOM 1289 O O . LYS A 1 172 ? 6.896 -0.709 4.873 1.00 77.81 172 LYS A O 1
ATOM 1294 N N . MET A 1 173 ? 6.723 -0.583 7.107 1.00 83.94 173 MET A N 1
ATOM 1295 C CA . MET A 1 173 ? 5.548 -1.411 7.261 1.00 83.94 173 MET A CA 1
ATOM 1296 C C . MET A 1 173 ? 4.333 -0.698 6.665 1.00 83.94 173 MET A C 1
ATOM 1298 O O . MET A 1 173 ? 4.171 0.522 6.806 1.00 83.94 173 MET A O 1
ATOM 1302 N N . VAL A 1 174 ? 3.479 -1.472 6.004 1.00 89.12 174 VAL A N 1
ATOM 1303 C CA . VAL A 1 174 ? 2.189 -1.029 5.479 1.00 89.12 174 VAL A CA 1
ATOM 1304 C C . VAL A 1 174 ? 1.283 -0.664 6.651 1.00 89.12 174 VAL A C 1
ATOM 1306 O O . VAL A 1 174 ? 1.211 -1.386 7.650 1.00 89.12 174 VAL A O 1
ATOM 1309 N N . THR A 1 175 ? 0.579 0.456 6.523 1.00 88.94 175 THR A N 1
ATOM 1310 C CA . THR A 1 175 ? -0.454 0.900 7.465 1.00 88.94 175 THR A CA 1
ATOM 1311 C C . THR A 1 175 ? -1.780 1.091 6.742 1.00 88.94 175 THR A C 1
ATOM 1313 O O . THR A 1 175 ? -1.867 1.010 5.515 1.00 88.94 175 THR A O 1
ATOM 1316 N N . CYS A 1 176 ? -2.828 1.419 7.496 1.00 89.88 176 CYS A N 1
ATOM 1317 C CA . CYS A 1 176 ? -4.106 1.823 6.924 1.00 89.88 176 CYS A CA 1
ATOM 1318 C C . CYS A 1 176 ? -3.933 3.016 5.964 1.00 89.88 176 CYS A C 1
ATOM 1320 O O . CYS A 1 176 ? -4.506 3.022 4.874 1.00 89.88 176 CYS A O 1
ATOM 1322 N N . ALA A 1 177 ? -3.090 3.990 6.332 1.00 85.62 177 ALA A N 1
ATOM 1323 C CA . ALA A 1 177 ? -2.824 5.181 5.528 1.00 85.62 177 ALA A CA 1
ATOM 1324 C C . ALA A 1 177 ? -2.138 4.864 4.193 1.00 85.62 177 ALA A C 1
ATOM 1326 O O . ALA A 1 177 ? -2.347 5.601 3.232 1.00 85.62 177 ALA A O 1
ATOM 1327 N N . THR A 1 178 ? -1.370 3.772 4.116 1.00 89.31 178 THR A N 1
ATOM 1328 C CA . THR A 1 178 ? -0.645 3.376 2.902 1.00 89.31 178 THR A CA 1
ATOM 1329 C C . THR A 1 178 ? -1.569 3.172 1.704 1.00 89.31 178 THR A C 1
ATOM 1331 O O . THR A 1 178 ? -1.247 3.618 0.609 1.00 89.31 178 THR A O 1
ATOM 1334 N N . CYS A 1 179 ? -2.733 2.552 1.909 1.00 91.50 179 CYS A N 1
ATOM 1335 C CA . CYS A 1 179 ? -3.721 2.363 0.843 1.00 91.50 179 CYS A CA 1
ATOM 1336 C C . CYS A 1 179 ? -4.801 3.449 0.874 1.00 91.50 179 CYS A C 1
ATOM 1338 O O . CYS A 1 179 ? -5.159 4.013 -0.159 1.00 91.50 179 CYS A O 1
ATOM 1340 N N . HIS A 1 180 ? -5.336 3.745 2.064 1.00 90.19 180 HIS A N 1
ATOM 1341 C CA . HIS A 1 180 ? -6.494 4.625 2.212 1.00 90.19 180 HIS A CA 1
ATOM 1342 C C . HIS A 1 180 ? -6.164 6.100 1.984 1.00 90.19 180 HIS A C 1
ATOM 1344 O O . HIS A 1 180 ? -7.024 6.839 1.510 1.00 90.19 180 HIS A O 1
ATOM 1350 N N . ASN A 1 181 ? -4.939 6.534 2.298 1.00 82.88 181 ASN A N 1
ATOM 1351 C CA . ASN A 1 181 ? -4.474 7.917 2.161 1.00 82.88 181 ASN A CA 1
ATOM 1352 C C . ASN A 1 181 ? -5.517 8.959 2.634 1.00 82.88 181 ASN A C 1
ATOM 1354 O O . ASN A 1 181 ? -5.861 9.913 1.930 1.00 82.88 181 ASN A O 1
ATOM 1358 N N . GLY A 1 182 ? -6.091 8.724 3.819 1.00 82.62 182 GLY A N 1
ATOM 1359 C CA . GLY A 1 182 ? -7.108 9.585 4.419 1.00 82.62 182 GLY A CA 1
ATOM 1360 C C . GLY A 1 182 ? -8.492 9.512 3.772 1.00 82.62 182 GLY A C 1
ATOM 1361 O O . GLY A 1 182 ? -9.264 10.462 3.892 1.00 82.62 182 GLY A O 1
ATOM 1362 N N . LYS A 1 183 ? -8.807 8.426 3.059 1.00 8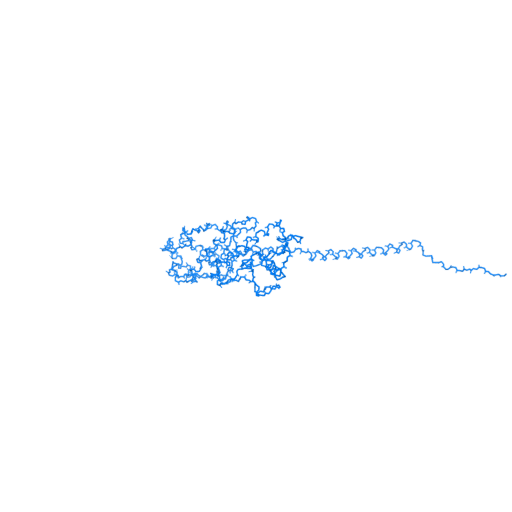3.50 183 LYS A N 1
ATOM 1363 C CA . LYS A 1 183 ? -10.119 8.173 2.454 1.00 83.50 183 LYS A CA 1
ATOM 1364 C C . LYS A 1 183 ? -10.585 6.757 2.770 1.00 83.50 183 LYS A C 1
ATOM 1366 O O . LYS A 1 183 ? -9.843 5.795 2.605 1.00 83.50 183 LYS A O 1
ATOM 1371 N N . ILE A 1 184 ? -11.857 6.595 3.135 1.00 85.81 184 ILE A N 1
ATOM 1372 C CA . ILE A 1 184 ? -12.437 5.259 3.353 1.00 85.81 184 ILE A CA 1
ATOM 1373 C C . ILE A 1 184 ? -12.369 4.388 2.089 1.00 85.81 184 ILE A C 1
ATOM 1375 O O . ILE A 1 184 ? -12.118 3.191 2.168 1.00 85.81 184 ILE A O 1
ATOM 1379 N N . ASN A 1 185 ? -12.494 5.009 0.914 1.00 87.56 185 ASN A N 1
ATOM 1380 C CA . ASN A 1 185 ? -12.322 4.362 -0.378 1.00 87.56 185 ASN A CA 1
ATOM 1381 C C . ASN A 1 185 ? -10.947 4.692 -0.959 1.00 87.56 185 ASN A C 1
ATOM 1383 O O . ASN A 1 185 ? -10.598 5.863 -1.104 1.00 87.56 185 ASN A O 1
ATOM 1387 N N . PHE A 1 186 ? -10.215 3.660 -1.368 1.00 89.06 186 PHE A N 1
ATOM 1388 C CA . PHE A 1 186 ? -8.949 3.794 -2.083 1.00 89.06 186 PHE A CA 1
ATOM 1389 C C . PHE A 1 186 ? -9.081 3.392 -3.554 1.00 89.06 186 PHE A C 1
ATOM 1391 O O . PHE A 1 186 ? -9.951 2.599 -3.941 1.00 89.06 186 PHE A O 1
ATOM 1398 N N . ASN A 1 187 ? -8.186 3.939 -4.373 1.00 90.31 187 ASN A N 1
ATOM 1399 C CA . ASN A 1 187 ? -8.077 3.627 -5.792 1.00 90.31 187 ASN A CA 1
ATOM 1400 C C . ASN A 1 187 ? -6.920 2.663 -6.003 1.00 90.31 187 ASN A C 1
ATOM 1402 O O . ASN A 1 187 ? -5.820 2.911 -5.516 1.00 90.31 187 ASN A O 1
ATOM 1406 N N . THR A 1 188 ? -7.151 1.586 -6.748 1.00 94.44 188 THR A N 1
ATOM 1407 C CA . THR A 1 188 ? -6.081 0.639 -7.055 1.00 94.44 188 THR A CA 1
ATOM 1408 C C . THR A 1 188 ? -5.275 1.042 -8.279 1.00 94.44 188 THR A C 1
ATOM 1410 O O . THR A 1 188 ? -4.127 0.651 -8.346 1.00 94.44 188 THR A O 1
ATOM 1413 N N . TYR A 1 189 ? -5.803 1.866 -9.187 1.00 95.19 189 TYR A N 1
ATOM 1414 C CA . TYR A 1 189 ? -5.121 2.375 -10.387 1.00 95.19 189 TYR A CA 1
ATOM 1415 C C . TYR A 1 189 ? -5.215 3.908 -10.451 1.00 95.19 189 TYR A C 1
ATOM 1417 O O . TYR A 1 189 ? -6.108 4.487 -9.817 1.00 95.19 189 TYR A O 1
ATOM 1425 N N . PRO A 1 190 ? -4.322 4.592 -11.189 1.00 92.00 190 PRO A N 1
ATOM 1426 C CA . PRO A 1 190 ? -4.450 6.027 -11.391 1.00 92.00 190 PRO A CA 1
ATOM 1427 C C . PRO A 1 190 ? -5.686 6.356 -12.233 1.00 92.00 190 PRO A C 1
ATOM 1429 O O . PRO A 1 190 ? -6.156 5.545 -13.033 1.00 92.00 190 PRO A O 1
ATOM 1432 N N . ALA A 1 191 ? -6.190 7.582 -12.077 1.00 90.31 191 ALA A N 1
ATOM 1433 C CA . ALA A 1 191 ? -7.348 8.064 -12.833 1.00 90.31 191 ALA A CA 1
ATOM 1434 C C . ALA A 1 191 ? -7.116 8.023 -14.354 1.00 90.31 191 ALA A C 1
ATOM 1436 O O . ALA A 1 191 ? -8.050 7.786 -15.111 1.00 90.31 191 ALA A O 1
ATOM 1437 N N . VAL A 1 192 ? -5.865 8.217 -14.781 1.00 89.06 192 VAL A N 1
ATOM 1438 C CA . VAL A 1 192 ? -5.434 8.147 -16.178 1.00 89.06 192 VAL A CA 1
ATOM 1439 C C . VAL A 1 192 ? -4.223 7.223 -16.263 1.00 89.06 192 VAL A C 1
ATOM 1441 O O . VAL A 1 192 ? -3.236 7.444 -15.560 1.00 89.06 192 VAL A O 1
ATOM 1444 N N . GLN A 1 193 ? -4.300 6.197 -17.115 1.00 89.62 193 GLN A N 1
ATOM 1445 C CA . GLN A 1 193 ? -3.241 5.197 -17.313 1.00 89.62 193 GLN A CA 1
ATOM 1446 C C . GLN A 1 193 ? -2.381 5.420 -18.571 1.00 89.62 193 GLN A C 1
ATOM 1448 O O . GLN A 1 193 ? -1.624 4.536 -18.950 1.00 89.62 193 GLN A O 1
ATOM 1453 N N . SER A 1 194 ? -2.440 6.589 -19.214 1.00 85.06 194 SER A N 1
ATOM 1454 C CA . SER A 1 194 ? -1.689 6.865 -20.452 1.00 85.06 194 SER A CA 1
ATOM 1455 C C . SER A 1 194 ? -0.176 6.603 -20.305 1.00 85.06 194 SER A C 1
ATOM 1457 O O . SER A 1 194 ? 0.410 7.052 -19.316 1.00 85.06 194 SER A O 1
ATOM 1459 N N . PRO A 1 195 ? 0.481 5.907 -21.260 1.00 87.69 195 PRO A N 1
ATOM 1460 C CA . PRO A 1 195 ? -0.015 5.457 -22.574 1.00 87.69 195 PRO A CA 1
ATOM 1461 C C . PRO A 1 195 ? -0.694 4.069 -22.584 1.00 87.69 195 PRO A C 1
ATOM 1463 O O . PRO A 1 195 ? -0.955 3.510 -23.648 1.00 87.69 195 PRO A O 1
ATOM 1466 N N . ILE A 1 196 ? -0.949 3.476 -21.421 1.00 93.50 196 ILE A N 1
ATOM 1467 C CA . ILE A 1 196 ? -1.572 2.158 -21.271 1.00 93.50 196 ILE A CA 1
ATOM 1468 C C . ILE A 1 196 ? -3.101 2.297 -21.422 1.00 93.50 196 ILE A C 1
ATOM 1470 O O . ILE A 1 196 ? -3.675 3.282 -20.943 1.00 93.50 196 ILE A O 1
ATOM 1474 N N . PRO A 1 197 ? -3.796 1.331 -22.059 1.00 94.00 197 PRO A N 1
ATOM 1475 C CA . PRO A 1 197 ? -5.255 1.317 -22.095 1.00 94.00 197 PRO A CA 1
ATOM 1476 C C . PRO A 1 197 ? -5.863 1.371 -20.690 1.00 94.00 197 PRO A C 1
ATOM 1478 O O . PRO A 1 197 ? -5.425 0.660 -19.790 1.00 94.00 197 PRO A O 1
ATOM 1481 N N . GLN A 1 198 ? -6.927 2.154 -20.502 1.00 92.56 198 GLN A N 1
ATOM 1482 C CA . GLN A 1 198 ? -7.559 2.302 -19.184 1.00 92.56 198 GLN A CA 1
ATOM 1483 C C . GLN A 1 198 ? -8.169 0.989 -18.652 1.00 92.56 198 GLN A C 1
ATOM 1485 O O . GLN A 1 198 ? -8.320 0.835 -17.444 1.00 92.56 198 GLN A O 1
ATOM 1490 N N . SER A 1 199 ? -8.503 0.047 -19.542 1.00 92.44 199 SER A N 1
ATOM 1491 C CA . SER A 1 199 ? -9.005 -1.294 -19.209 1.00 92.44 199 SER A CA 1
ATOM 1492 C C . SER A 1 199 ? -7.917 -2.275 -18.772 1.00 92.44 199 SER A C 1
ATOM 1494 O O . SER A 1 199 ? -8.231 -3.389 -18.356 1.00 92.44 199 SER A O 1
ATOM 1496 N N . TRP A 1 200 ? -6.643 -1.905 -18.907 1.00 94.69 200 TRP A N 1
ATOM 1497 C CA . TRP A 1 200 ? -5.538 -2.767 -18.532 1.00 94.69 200 TRP A CA 1
ATOM 1498 C C . TRP A 1 200 ? -5.486 -2.962 -17.016 1.00 94.69 200 TRP A C 1
ATOM 1500 O O . TRP A 1 200 ? -5.679 -2.025 -16.237 1.00 94.69 200 TRP A O 1
ATOM 1510 N N . VAL A 1 201 ? -5.179 -4.192 -16.615 1.00 93.62 201 VAL A N 1
ATOM 1511 C CA . VAL A 1 201 ? -4.935 -4.576 -15.228 1.00 93.62 201 VAL A CA 1
ATOM 1512 C C . VAL A 1 201 ? -3.649 -5.386 -15.136 1.00 93.62 201 VAL A C 1
ATOM 1514 O O . VAL A 1 201 ? -3.263 -6.102 -16.066 1.00 93.62 201 VAL A O 1
ATOM 1517 N N . LEU A 1 202 ? -2.990 -5.275 -13.988 1.00 95.12 202 LEU A N 1
ATOM 1518 C CA . LEU A 1 202 ? -1.792 -6.030 -13.663 1.00 95.12 202 LEU A CA 1
ATOM 1519 C C . LEU A 1 202 ? -2.105 -7.542 -13.713 1.00 95.12 202 LEU A C 1
ATOM 1521 O O . LEU A 1 202 ? -3.060 -7.973 -13.059 1.00 95.12 202 LEU A O 1
ATOM 1525 N N . PRO A 1 203 ? -1.334 -8.362 -14.460 1.00 93.75 203 PRO A N 1
ATOM 1526 C CA . PRO A 1 203 ? -1.642 -9.773 -14.693 1.00 93.75 203 PRO A CA 1
ATOM 1527 C C . PRO A 1 203 ? -1.207 -10.635 -13.497 1.00 93.75 203 PRO A C 1
ATOM 1529 O O . PRO A 1 203 ? -0.278 -11.436 -13.579 1.00 93.75 203 PRO A O 1
ATOM 1532 N N . LEU A 1 204 ? -1.865 -10.442 -12.356 1.00 94.38 204 LEU A N 1
ATOM 1533 C CA . LEU A 1 204 ? -1.504 -11.083 -11.089 1.00 94.38 204 LEU A CA 1
ATOM 1534 C C . LEU A 1 204 ? -1.818 -12.581 -11.043 1.00 94.38 204 LEU A C 1
ATOM 1536 O O . LEU A 1 204 ? -1.260 -13.288 -10.209 1.00 94.38 204 LEU A O 1
ATOM 1540 N N . ASP A 1 205 ? -2.660 -13.085 -11.940 1.00 91.56 205 ASP A N 1
ATOM 1541 C CA . ASP A 1 205 ? -2.992 -14.512 -11.993 1.00 91.56 205 ASP A CA 1
ATOM 1542 C C . ASP A 1 205 ? -1.826 -15.353 -12.541 1.00 91.56 205 ASP A C 1
ATOM 1544 O O . ASP A 1 205 ? -1.712 -16.534 -12.223 1.00 91.56 205 ASP A O 1
ATOM 1548 N N . ASN A 1 206 ? -0.923 -14.747 -13.322 1.00 89.44 206 ASN A N 1
ATOM 1549 C CA . ASN A 1 206 ? 0.245 -15.423 -13.877 1.00 89.44 206 ASN A CA 1
ATOM 1550 C C . ASN A 1 206 ? 1.429 -14.456 -14.042 1.00 89.44 206 ASN A C 1
ATOM 1552 O O . ASN A 1 206 ? 1.581 -13.804 -15.076 1.00 89.44 206 ASN A O 1
ATOM 1556 N N . LEU A 1 207 ? 2.313 -14.406 -13.041 1.00 90.56 207 LEU A N 1
ATOM 1557 C CA . LEU A 1 207 ? 3.513 -13.565 -13.093 1.00 90.56 207 LEU A CA 1
ATOM 1558 C C . LEU A 1 207 ? 4.560 -14.062 -14.106 1.00 90.56 207 LEU A C 1
ATOM 1560 O O . LEU A 1 207 ? 5.345 -13.253 -14.603 1.00 90.56 207 LEU A O 1
ATOM 1564 N N . ASP A 1 208 ? 4.544 -15.342 -14.493 1.00 86.38 208 ASP A N 1
ATOM 1565 C CA . ASP A 1 208 ? 5.442 -15.873 -15.533 1.00 86.38 208 ASP A CA 1
ATOM 1566 C C . ASP A 1 208 ? 5.112 -15.310 -16.922 1.00 86.38 208 ASP A C 1
ATOM 1568 O O . ASP A 1 208 ? 5.942 -15.346 -17.842 1.00 86.38 208 ASP A O 1
ATOM 1572 N N . ALA A 1 209 ? 3.930 -14.699 -17.073 1.00 85.56 209 ALA A N 1
ATOM 1573 C CA . ALA A 1 209 ? 3.591 -13.905 -18.245 1.00 85.56 209 ALA A CA 1
ATOM 1574 C C . ALA A 1 209 ? 4.578 -12.739 -18.459 1.00 85.56 209 ALA A C 1
ATOM 1576 O O . ALA A 1 209 ? 4.799 -12.339 -19.601 1.00 85.56 209 ALA A O 1
ATOM 1577 N N . LEU A 1 210 ? 5.231 -12.246 -17.400 1.00 89.75 210 LEU A N 1
ATOM 1578 C CA . LEU A 1 210 ? 6.221 -11.163 -17.451 1.00 89.75 210 LEU A CA 1
ATOM 1579 C C . LEU A 1 210 ? 7.639 -11.646 -17.805 1.00 89.75 210 LEU A C 1
ATOM 1581 O O . LEU A 1 210 ? 8.570 -10.847 -17.894 1.00 89.75 210 LEU A O 1
ATOM 1585 N N . GLN A 1 211 ? 7.840 -12.941 -18.036 1.00 87.75 211 GLN A N 1
ATOM 1586 C CA . GLN A 1 211 ? 9.117 -13.474 -18.505 1.00 87.75 211 GLN A CA 1
ATOM 1587 C C . GLN A 1 211 ? 9.070 -13.621 -20.027 1.00 87.75 211 GLN A C 1
ATOM 1589 O O . GLN A 1 211 ? 8.621 -14.642 -20.548 1.00 87.75 211 GLN A O 1
ATOM 1594 N N . VAL A 1 212 ? 9.486 -12.577 -20.748 1.00 87.81 212 VAL A N 1
ATOM 1595 C CA . VAL A 1 212 ? 9.458 -12.541 -22.228 1.00 87.81 212 VAL A CA 1
ATOM 1596 C C . VAL A 1 212 ? 10.832 -12.752 -22.859 1.00 87.81 212 VAL A C 1
ATOM 1598 O O . VAL A 1 212 ? 10.933 -13.237 -23.981 1.00 87.81 212 VAL A O 1
ATOM 1601 N N . THR A 1 213 ? 11.901 -12.413 -22.142 1.00 82.06 213 THR A N 1
ATOM 1602 C CA . THR A 1 213 ? 13.280 -12.547 -22.614 1.00 82.06 213 THR A CA 1
ATOM 1603 C C . THR A 1 213 ? 13.736 -14.008 -22.578 1.00 82.06 213 THR A C 1
ATOM 1605 O O . THR A 1 213 ? 13.404 -14.748 -21.656 1.00 82.06 213 THR A O 1
ATOM 1608 N N . GLY A 1 214 ? 14.508 -14.440 -23.581 1.00 70.62 214 GLY A N 1
ATOM 1609 C CA . GLY A 1 214 ? 15.076 -15.797 -23.644 1.00 70.62 214 GLY A CA 1
ATOM 1610 C C . GLY A 1 214 ? 14.107 -16.906 -24.080 1.00 70.62 214 GLY A C 1
ATOM 1611 O O . GLY A 1 214 ? 14.526 -18.055 -24.217 1.00 70.62 214 GLY A O 1
ATOM 1612 N N . LYS A 1 215 ? 12.832 -16.588 -24.345 1.00 78.56 215 LYS A N 1
ATOM 1613 C CA . LYS A 1 215 ? 11.883 -17.519 -24.973 1.00 78.56 215 LYS A CA 1
ATOM 1614 C C . LYS A 1 215 ? 12.114 -17.557 -26.484 1.00 78.56 215 LYS A C 1
ATOM 1616 O O . LYS A 1 215 ? 12.322 -16.517 -27.098 1.00 78.56 215 LYS A O 1
ATOM 1621 N N . LYS A 1 216 ? 12.076 -18.758 -27.075 1.00 75.38 216 LYS A N 1
ATOM 1622 C CA . LYS A 1 216 ? 12.284 -18.961 -28.523 1.00 75.38 216 LYS A CA 1
ATOM 1623 C C . LYS A 1 216 ? 11.150 -18.389 -29.383 1.00 75.38 216 LYS A C 1
ATOM 1625 O O . LYS A 1 216 ? 11.400 -18.049 -30.528 1.00 75.38 216 LYS A O 1
ATOM 1630 N N . ASP A 1 217 ? 9.947 -18.274 -28.823 1.00 76.19 217 ASP A N 1
ATOM 1631 C CA . ASP A 1 217 ? 8.771 -17.727 -29.503 1.00 76.19 217 ASP A CA 1
ATOM 1632 C C . ASP A 1 217 ? 7.901 -16.925 -28.513 1.00 76.19 217 ASP A C 1
ATOM 1634 O O . ASP A 1 217 ? 6.941 -17.448 -27.937 1.00 76.19 217 ASP A O 1
ATOM 1638 N N . PRO A 1 218 ? 8.294 -15.684 -28.171 1.00 78.81 218 PRO A N 1
ATOM 1639 C CA . PRO A 1 218 ? 7.472 -14.836 -27.327 1.00 78.81 218 PRO A CA 1
ATOM 1640 C C . PRO A 1 218 ? 6.299 -14.294 -28.150 1.00 78.81 218 PRO A C 1
ATOM 1642 O O . PRO A 1 218 ? 6.484 -13.552 -29.113 1.00 78.81 218 PRO A O 1
ATOM 1645 N N . GLN A 1 219 ? 5.074 -14.602 -27.729 1.00 85.06 219 GLN A N 1
ATOM 1646 C CA . GLN A 1 219 ? 3.884 -14.022 -28.350 1.00 85.06 219 GLN A CA 1
ATOM 1647 C C . GLN A 1 219 ? 3.911 -12.492 -28.227 1.00 85.06 219 GLN A C 1
ATOM 1649 O O . GLN A 1 219 ? 4.130 -11.953 -27.139 1.00 85.06 219 GLN A O 1
ATOM 1654 N N . LEU A 1 220 ? 3.620 -11.777 -29.319 1.00 87.88 220 LEU A N 1
ATOM 1655 C CA . LEU A 1 220 ? 3.624 -10.307 -29.339 1.00 87.88 220 LEU A CA 1
ATOM 1656 C C . LEU A 1 220 ? 2.711 -9.702 -28.258 1.00 87.88 220 LEU A C 1
ATOM 1658 O O . LEU A 1 220 ? 3.092 -8.746 -27.587 1.00 87.88 220 LEU A O 1
ATOM 1662 N N . ALA A 1 221 ? 1.541 -10.304 -28.029 1.00 86.62 221 ALA A N 1
ATOM 1663 C CA . ALA A 1 221 ? 0.617 -9.886 -26.975 1.00 86.62 221 ALA A CA 1
ATOM 1664 C C . ALA A 1 221 ? 1.235 -10.002 -25.568 1.00 86.62 221 ALA A C 1
ATOM 1666 O O . ALA A 1 221 ? 1.015 -9.145 -24.713 1.00 86.62 221 ALA A O 1
ATOM 1667 N N . GLN A 1 222 ? 2.060 -11.026 -25.331 1.00 88.56 222 GLN A N 1
ATOM 1668 C CA . GLN A 1 222 ? 2.772 -11.200 -24.066 1.00 88.56 222 GLN A CA 1
ATOM 1669 C C . GLN A 1 222 ? 3.846 -10.123 -23.880 1.00 88.56 222 GLN A C 1
ATOM 1671 O O . GLN A 1 222 ? 3.981 -9.564 -22.790 1.00 88.56 222 GLN A O 1
ATOM 1676 N N . VAL A 1 223 ? 4.578 -9.793 -24.949 1.00 91.06 223 VAL A N 1
ATOM 1677 C CA . VAL A 1 223 ? 5.537 -8.679 -24.946 1.00 91.06 223 VAL A CA 1
ATOM 1678 C C . VAL A 1 223 ? 4.817 -7.372 -24.626 1.00 91.06 223 VAL A C 1
ATOM 1680 O O . VAL A 1 223 ? 5.238 -6.653 -23.726 1.00 91.06 223 VAL A O 1
ATOM 1683 N N . GLN A 1 224 ? 3.689 -7.093 -25.275 1.00 91.19 224 GLN A N 1
ATOM 1684 C CA . GLN A 1 224 ? 2.895 -5.892 -25.018 1.00 91.19 224 GLN A CA 1
ATOM 1685 C C . GLN A 1 224 ? 2.403 -5.814 -23.562 1.00 91.19 224 GLN A C 1
ATOM 1687 O O . GLN A 1 224 ? 2.561 -4.776 -22.918 1.00 91.19 224 GLN A O 1
ATOM 1692 N N . GLN A 1 225 ? 1.886 -6.915 -23.008 1.00 90.81 225 GLN A N 1
ATOM 1693 C CA . GLN A 1 225 ? 1.455 -6.989 -21.607 1.00 90.81 225 GLN A CA 1
ATOM 1694 C C . GLN A 1 225 ? 2.610 -6.727 -20.628 1.00 90.81 225 GLN A C 1
ATOM 1696 O O . GLN A 1 225 ? 2.431 -6.049 -19.609 1.00 90.81 225 GLN A O 1
ATOM 1701 N N . ASN A 1 226 ? 3.804 -7.229 -20.946 1.00 93.19 226 ASN A N 1
ATOM 1702 C CA . ASN A 1 226 ? 5.014 -6.936 -20.190 1.00 93.19 226 ASN A CA 1
ATOM 1703 C C . ASN A 1 226 ? 5.347 -5.439 -20.235 1.00 93.19 226 ASN A C 1
ATOM 1705 O O . ASN A 1 226 ? 5.475 -4.810 -19.186 1.00 93.19 226 ASN A O 1
ATOM 1709 N N . GLN A 1 227 ? 5.372 -4.838 -21.429 1.00 93.00 227 GLN A N 1
ATOM 1710 C CA . GLN A 1 227 ? 5.661 -3.411 -21.579 1.00 93.00 227 GLN A CA 1
ATOM 1711 C C . GLN A 1 227 ? 4.644 -2.529 -20.842 1.00 93.00 227 GLN A C 1
ATOM 1713 O O . GLN A 1 227 ? 5.033 -1.540 -20.220 1.00 93.00 227 GLN A O 1
ATOM 1718 N N . TYR A 1 228 ? 3.355 -2.877 -20.855 1.00 95.19 228 TYR A N 1
ATOM 1719 C CA . TYR A 1 228 ? 2.344 -2.179 -20.053 1.00 95.19 228 TYR A CA 1
ATOM 1720 C C . TYR A 1 228 ? 2.611 -2.305 -18.557 1.00 95.19 228 TYR A C 1
ATOM 1722 O O . TYR A 1 228 ? 2.583 -1.300 -17.849 1.00 95.19 228 TYR A O 1
ATOM 1730 N N . THR A 1 229 ? 2.979 -3.496 -18.088 1.00 95.12 229 THR A N 1
ATOM 1731 C CA . THR A 1 229 ? 3.360 -3.704 -16.687 1.00 95.12 229 THR A CA 1
ATOM 1732 C C . THR A 1 229 ? 4.547 -2.827 -16.293 1.00 95.12 229 THR A C 1
ATOM 1734 O O . THR A 1 229 ? 4.477 -2.121 -15.289 1.00 95.12 229 THR A O 1
ATOM 1737 N N . MET A 1 230 ? 5.610 -2.802 -17.102 1.00 94.94 230 MET A N 1
ATOM 1738 C CA . MET A 1 230 ? 6.805 -1.999 -16.820 1.00 94.94 230 MET A CA 1
ATOM 1739 C C . MET A 1 230 ? 6.518 -0.491 -16.838 1.00 94.94 230 MET A C 1
ATOM 1741 O O . MET A 1 230 ? 7.007 0.237 -15.973 1.00 94.94 230 MET A O 1
ATOM 1745 N N . ASN A 1 231 ? 5.680 -0.016 -17.766 1.00 94.00 231 ASN A N 1
ATOM 1746 C CA . ASN A 1 231 ? 5.236 1.381 -17.792 1.00 94.00 231 ASN A CA 1
ATOM 1747 C C . ASN A 1 231 ? 4.394 1.735 -16.558 1.00 94.00 231 ASN A C 1
ATOM 1749 O O . ASN A 1 231 ? 4.608 2.785 -15.950 1.00 94.00 231 ASN A O 1
ATOM 1753 N N . HIS A 1 232 ? 3.481 0.849 -16.146 1.00 95.62 232 HIS A N 1
ATOM 1754 C CA . HIS A 1 232 ? 2.682 1.048 -14.940 1.00 95.62 232 HIS A CA 1
ATOM 1755 C C . HIS A 1 232 ? 3.570 1.103 -13.694 1.00 95.62 232 HIS A C 1
ATOM 1757 O O . HIS A 1 232 ? 3.391 1.985 -12.859 1.00 95.62 232 HIS A O 1
ATOM 1763 N N . MET A 1 233 ? 4.548 0.199 -13.578 1.00 94.88 233 MET A N 1
ATOM 1764 C CA . MET A 1 233 ? 5.490 0.177 -12.457 1.00 94.88 233 MET A CA 1
ATOM 1765 C C . MET A 1 233 ? 6.305 1.471 -12.381 1.00 94.88 233 MET A C 1
ATOM 1767 O O . MET A 1 233 ? 6.367 2.074 -11.312 1.00 94.88 233 MET A O 1
ATOM 1771 N N . ASN A 1 234 ? 6.872 1.930 -13.503 1.00 92.75 234 ASN A N 1
ATOM 1772 C CA . ASN A 1 234 ? 7.605 3.199 -13.585 1.00 92.75 234 ASN A CA 1
ATOM 1773 C C . ASN A 1 234 ? 6.741 4.366 -13.081 1.00 92.75 234 ASN A C 1
ATOM 1775 O O . ASN A 1 234 ? 7.124 5.072 -12.144 1.00 92.75 234 ASN A O 1
ATOM 1779 N N . TYR A 1 235 ? 5.530 4.501 -13.628 1.00 93.19 235 TYR A N 1
ATOM 1780 C CA . TYR A 1 235 ? 4.618 5.579 -13.264 1.00 93.19 235 TYR A CA 1
ATOM 1781 C C . TYR A 1 235 ? 4.169 5.506 -11.798 1.00 93.19 235 TYR A C 1
ATOM 1783 O O . TYR A 1 235 ? 4.213 6.504 -11.081 1.00 93.19 235 TYR A O 1
ATOM 1791 N N . ALA A 1 236 ? 3.762 4.328 -11.323 1.00 93.94 236 ALA A N 1
ATOM 1792 C CA . ALA A 1 236 ? 3.261 4.146 -9.965 1.00 93.94 236 ALA A CA 1
ATOM 1793 C C . ALA A 1 236 ? 4.334 4.346 -8.890 1.00 93.94 236 ALA A C 1
ATOM 1795 O O . ALA A 1 236 ? 4.003 4.793 -7.794 1.00 93.94 236 ALA A O 1
ATOM 1796 N N . LEU A 1 237 ? 5.596 4.038 -9.195 1.00 92.88 237 LEU A N 1
ATOM 1797 C CA . LEU A 1 237 ? 6.730 4.203 -8.283 1.00 92.88 237 LEU A CA 1
ATOM 1798 C C . LEU A 1 237 ? 7.425 5.565 -8.437 1.00 92.88 237 LEU A C 1
ATOM 1800 O O . LEU A 1 237 ? 8.178 5.958 -7.551 1.00 92.88 237 LEU A O 1
ATOM 1804 N N . GLY A 1 238 ? 7.190 6.291 -9.533 1.00 91.50 238 GLY A N 1
ATOM 1805 C CA . GLY A 1 238 ? 7.856 7.567 -9.811 1.00 91.50 238 GLY A CA 1
ATOM 1806 C C . GLY A 1 238 ? 9.354 7.420 -10.105 1.00 91.50 238 GLY A C 1
ATOM 1807 O O . GLY A 1 238 ? 10.141 8.305 -9.765 1.00 91.50 238 GLY A O 1
ATOM 1808 N N . VAL A 1 239 ? 9.763 6.295 -10.702 1.00 90.56 239 VAL A N 1
ATOM 1809 C CA . VAL A 1 239 ? 11.171 5.963 -10.992 1.00 90.56 239 VAL A CA 1
ATOM 1810 C C . VAL A 1 239 ? 11.351 5.515 -12.436 1.00 90.56 239 VAL A C 1
ATOM 1812 O O . VAL A 1 239 ? 10.476 4.873 -12.999 1.00 90.56 239 VAL A O 1
ATOM 1815 N N . GLY A 1 240 ? 12.516 5.786 -13.029 1.00 91.00 240 GLY A N 1
ATOM 1816 C CA . GLY A 1 240 ? 12.840 5.328 -14.384 1.00 91.00 240 GLY A CA 1
ATOM 1817 C C . GLY A 1 240 ? 13.248 3.851 -14.465 1.00 91.00 240 GLY A C 1
ATOM 1818 O O . GLY A 1 240 ? 13.569 3.219 -13.463 1.00 91.00 240 GLY A O 1
ATOM 1819 N N . CYS A 1 241 ? 13.329 3.308 -15.684 1.00 91.69 241 CYS A N 1
ATOM 1820 C CA . CYS A 1 241 ? 13.670 1.898 -15.940 1.00 91.69 241 CYS A CA 1
ATOM 1821 C C . CYS A 1 241 ? 15.023 1.482 -15.329 1.00 91.69 241 CYS A C 1
ATOM 1823 O O . CYS A 1 241 ? 15.159 0.380 -14.796 1.00 91.69 241 CYS A O 1
ATOM 1825 N N . ALA A 1 242 ? 16.007 2.388 -15.372 1.00 92.75 242 ALA A N 1
ATOM 1826 C CA . ALA A 1 242 ? 17.355 2.175 -14.842 1.00 92.75 242 ALA A CA 1
ATOM 1827 C C . ALA A 1 242 ? 17.403 2.024 -13.311 1.00 92.75 242 ALA A C 1
ATOM 1829 O O . ALA A 1 242 ? 18.420 1.602 -12.773 1.00 92.75 242 ALA A O 1
ATOM 1830 N N . PHE A 1 243 ? 16.307 2.332 -12.606 1.00 92.38 243 PHE A N 1
ATOM 1831 C CA . PHE A 1 243 ? 16.193 2.081 -11.170 1.00 92.38 243 PHE A CA 1
ATOM 1832 C C . PHE A 1 243 ? 16.223 0.583 -10.835 1.00 92.38 243 PHE A C 1
ATOM 1834 O O . PHE A 1 243 ? 16.670 0.216 -9.754 1.00 92.38 243 PHE A O 1
ATOM 1841 N N . CYS A 1 244 ? 15.771 -0.273 -11.761 1.00 92.69 244 CYS A N 1
ATOM 1842 C CA . CYS A 1 244 ? 15.724 -1.728 -11.577 1.00 92.69 244 CYS A CA 1
ATOM 1843 C C . CYS A 1 244 ? 16.490 -2.514 -12.648 1.00 92.69 244 CYS A C 1
ATOM 1845 O O . CYS A 1 244 ? 16.868 -3.655 -12.400 1.00 92.69 244 CYS A O 1
ATOM 1847 N N . HIS A 1 245 ? 16.680 -1.961 -13.847 1.00 94.62 245 HIS A N 1
ATOM 1848 C CA . HIS A 1 245 ? 17.229 -2.703 -14.982 1.00 94.62 245 HIS A CA 1
ATOM 1849 C C . HIS A 1 245 ? 18.548 -2.130 -15.485 1.00 94.62 245 HIS A C 1
ATOM 1851 O O . HIS A 1 245 ? 18.686 -0.926 -15.687 1.00 94.62 245 HIS A O 1
ATOM 1857 N N . ASN A 1 246 ? 19.478 -3.025 -15.819 1.00 92.38 246 ASN A N 1
ATOM 1858 C CA . ASN A 1 246 ? 20.545 -2.700 -16.749 1.00 92.38 246 ASN A CA 1
ATOM 1859 C C . ASN A 1 246 ? 19.955 -2.636 -18.162 1.00 92.38 246 ASN A C 1
ATOM 1861 O O . ASN A 1 246 ? 19.496 -3.648 -18.696 1.00 92.38 246 ASN A O 1
ATOM 1865 N N . ALA A 1 247 ? 19.997 -1.455 -18.778 1.00 89.31 247 ALA A N 1
ATOM 1866 C CA . ALA A 1 247 ? 19.460 -1.228 -20.118 1.00 89.31 247 ALA A CA 1
ATOM 1867 C C . ALA A 1 247 ? 20.113 -2.110 -21.202 1.00 89.31 247 ALA A C 1
ATOM 1869 O O . ALA A 1 247 ? 19.504 -2.344 -22.242 1.00 89.31 247 ALA A O 1
ATOM 1870 N N . ARG A 1 248 ? 21.331 -2.619 -20.965 1.00 90.38 248 ARG A N 1
ATOM 1871 C CA . ARG A 1 248 ? 22.027 -3.539 -21.879 1.00 90.38 248 ARG A CA 1
ATOM 1872 C C . ARG A 1 248 ? 21.567 -4.989 -21.730 1.00 90.38 248 ARG A C 1
ATOM 1874 O O . ARG A 1 248 ? 21.661 -5.746 -22.690 1.00 90.38 248 ARG A O 1
ATOM 1881 N N . TYR A 1 249 ? 21.091 -5.390 -20.549 1.00 91.44 249 TYR A N 1
ATOM 1882 C CA . TYR A 1 249 ? 20.681 -6.768 -20.275 1.00 91.44 249 TYR A CA 1
ATOM 1883 C C . TYR A 1 249 ? 19.599 -6.839 -19.183 1.00 91.44 249 TYR A C 1
ATOM 1885 O O . TYR A 1 249 ? 19.866 -7.101 -18.010 1.00 91.44 249 TYR A O 1
ATOM 1893 N N . PHE A 1 250 ? 18.340 -6.646 -19.591 1.00 91.19 250 PHE A N 1
ATOM 1894 C CA . PHE A 1 250 ? 17.156 -6.675 -18.717 1.00 91.19 250 PHE A CA 1
ATOM 1895 C C . PHE A 1 250 ? 16.997 -7.933 -17.836 1.00 91.19 250 PHE A C 1
ATOM 1897 O O . PHE A 1 250 ? 16.489 -7.795 -16.713 1.00 91.19 250 PHE A O 1
ATOM 1904 N N . PRO A 1 251 ? 17.404 -9.149 -18.270 1.00 91.06 251 PRO A N 1
ATOM 1905 C CA . PRO A 1 251 ? 17.345 -10.338 -17.420 1.00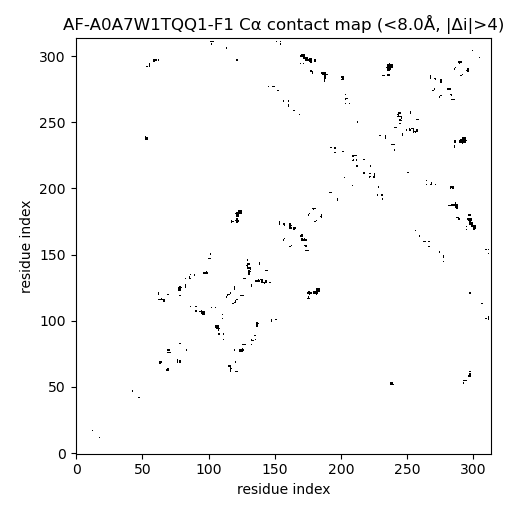 91.06 251 PRO A CA 1
ATOM 1906 C C . PRO A 1 251 ? 18.259 -10.282 -16.190 1.00 91.06 251 PRO A C 1
ATOM 1908 O O . PRO A 1 251 ? 17.960 -10.980 -15.223 1.00 91.06 251 PRO A O 1
ATOM 1911 N N . SER A 1 252 ? 19.298 -9.436 -16.174 1.00 91.31 252 SER A N 1
ATOM 1912 C CA . SER A 1 252 ? 20.217 -9.298 -15.033 1.00 91.31 252 SER A CA 1
ATOM 1913 C C . SER A 1 252 ? 19.489 -8.976 -13.722 1.00 91.31 252 SER A C 1
ATOM 1915 O O . SER A 1 252 ? 18.445 -8.319 -13.724 1.00 91.31 252 SER A O 1
ATOM 1917 N N . TYR A 1 253 ? 20.054 -9.435 -12.605 1.00 92.19 253 TYR A N 1
ATOM 1918 C CA . TYR A 1 253 ? 19.652 -9.095 -11.232 1.00 92.19 253 TYR A CA 1
ATOM 1919 C C . TYR A 1 253 ? 20.747 -8.308 -10.492 1.00 92.19 253 TYR A C 1
ATOM 1921 O O . TYR A 1 253 ? 20.708 -8.189 -9.273 1.00 92.19 253 TYR A O 1
ATOM 1929 N N . GLU A 1 254 ? 21.721 -7.753 -11.222 1.00 94.12 254 GLU A N 1
ATOM 1930 C CA . GLU A 1 254 ? 22.812 -6.950 -10.645 1.00 94.12 254 GLU A CA 1
ATOM 1931 C C . GLU A 1 254 ? 22.326 -5.691 -9.905 1.00 94.12 254 GLU A C 1
ATOM 1933 O O . GLU A 1 254 ? 23.017 -5.190 -9.023 1.00 94.12 254 GLU A O 1
ATOM 1938 N N . ILE A 1 255 ? 21.127 -5.201 -10.241 1.00 92.31 255 ILE A N 1
ATOM 1939 C CA . ILE A 1 255 ? 20.450 -4.115 -9.532 1.00 92.31 255 ILE A CA 1
ATOM 1940 C C . ILE A 1 255 ? 19.441 -4.737 -8.548 1.00 92.31 255 ILE A C 1
ATOM 1942 O O . ILE A 1 255 ? 18.424 -5.294 -8.982 1.00 92.31 255 ILE A O 1
ATOM 1946 N N . PRO A 1 256 ? 19.674 -4.654 -7.224 1.00 91.19 256 PRO A N 1
ATOM 1947 C CA . PRO A 1 256 ? 18.900 -5.399 -6.227 1.00 91.19 256 PRO A CA 1
ATOM 1948 C C . PRO A 1 256 ? 17.423 -4.986 -6.145 1.00 91.19 256 PRO A C 1
ATOM 1950 O O . PRO A 1 256 ? 16.575 -5.794 -5.764 1.00 91.19 256 PRO A O 1
ATOM 1953 N N . GLN A 1 257 ? 17.081 -3.764 -6.566 1.00 91.31 257 GLN A N 1
ATOM 1954 C CA . GLN A 1 257 ? 15.710 -3.247 -6.621 1.00 91.31 257 GLN A CA 1
ATOM 1955 C C . GLN A 1 257 ? 14.777 -4.154 -7.435 1.00 91.31 257 GLN A C 1
ATOM 1957 O O . GLN A 1 257 ? 13.600 -4.284 -7.093 1.00 91.31 257 GLN A O 1
ATOM 1962 N N . LYS A 1 258 ? 15.295 -4.844 -8.462 1.00 93.06 258 LYS A N 1
ATOM 1963 C CA . LYS A 1 258 ? 14.524 -5.821 -9.240 1.00 93.06 258 LYS A CA 1
ATOM 1964 C C . LYS A 1 258 ? 14.035 -6.991 -8.380 1.00 93.06 258 LYS A C 1
ATOM 1966 O O . LYS A 1 258 ? 12.892 -7.424 -8.529 1.00 93.06 258 LYS A O 1
ATOM 1971 N N . SER A 1 259 ? 14.866 -7.482 -7.462 1.00 92.25 259 SER A N 1
ATOM 1972 C CA . SER A 1 259 ? 14.488 -8.552 -6.530 1.00 92.25 259 SER A CA 1
ATOM 1973 C C . SER A 1 259 ? 13.422 -8.079 -5.541 1.00 92.25 259 SER A C 1
ATOM 1975 O O . SER A 1 259 ? 12.466 -8.805 -5.280 1.00 92.25 259 SER A O 1
ATOM 1977 N N . TYR A 1 260 ? 13.523 -6.840 -5.050 1.00 92.12 260 TYR A N 1
ATOM 1978 C CA . TYR A 1 260 ? 12.510 -6.265 -4.155 1.00 92.12 260 TYR A CA 1
ATOM 1979 C C . TYR A 1 260 ? 11.164 -6.098 -4.864 1.00 92.12 260 TYR A C 1
ATOM 1981 O O . TYR A 1 260 ? 10.122 -6.463 -4.320 1.00 92.12 260 TYR A O 1
ATOM 1989 N N . ALA A 1 261 ? 11.182 -5.622 -6.113 1.00 93.25 261 ALA A N 1
ATOM 1990 C CA . ALA A 1 261 ? 9.983 -5.503 -6.932 1.00 93.25 261 ALA A CA 1
ATOM 1991 C C . ALA A 1 261 ? 9.300 -6.865 -7.163 1.00 93.25 261 ALA A C 1
ATOM 1993 O O . ALA A 1 261 ? 8.073 -6.943 -7.128 1.00 93.25 261 ALA A O 1
ATOM 1994 N N . LEU A 1 262 ? 10.069 -7.950 -7.323 1.00 93.69 262 LEU A N 1
ATOM 1995 C CA . LEU A 1 262 ? 9.516 -9.303 -7.426 1.00 93.69 262 LEU A CA 1
ATOM 1996 C C . LEU A 1 262 ? 8.795 -9.733 -6.139 1.00 93.69 262 LEU A C 1
ATOM 1998 O O . LEU A 1 262 ? 7.695 -10.283 -6.217 1.00 93.69 262 LEU A O 1
ATOM 2002 N N . THR A 1 263 ? 9.365 -9.457 -4.964 1.00 93.88 263 THR A N 1
ATOM 2003 C CA . THR A 1 263 ? 8.687 -9.706 -3.680 1.00 93.88 263 THR A CA 1
ATOM 2004 C C . THR A 1 263 ? 7.372 -8.928 -3.586 1.00 93.88 263 THR A C 1
ATOM 2006 O O . THR A 1 263 ? 6.357 -9.486 -3.175 1.00 93.88 263 THR A O 1
ATOM 2009 N N . MET A 1 264 ? 7.342 -7.670 -4.038 1.00 94.38 264 MET A N 1
ATOM 2010 C CA . MET A 1 264 ? 6.124 -6.844 -4.033 1.00 94.38 264 MET A CA 1
ATOM 2011 C C . MET A 1 264 ? 5.071 -7.296 -5.059 1.00 94.38 264 MET A C 1
ATOM 2013 O O . MET A 1 264 ? 3.869 -7.186 -4.801 1.00 94.38 264 MET A O 1
ATOM 2017 N N . LEU A 1 265 ? 5.485 -7.852 -6.203 1.00 95.81 265 LEU A N 1
ATOM 2018 C CA . LEU A 1 265 ? 4.566 -8.484 -7.157 1.00 95.81 265 LEU A CA 1
ATOM 2019 C C . LEU A 1 265 ? 3.907 -9.726 -6.549 1.00 95.81 265 LEU A C 1
ATOM 2021 O O . LEU A 1 265 ? 2.692 -9.879 -6.660 1.00 95.81 265 LEU A O 1
ATOM 2025 N N . LYS A 1 266 ? 4.680 -10.563 -5.845 1.00 96.12 266 LYS A N 1
ATOM 2026 C CA . LYS A 1 266 ? 4.145 -11.718 -5.105 1.00 96.12 266 LYS A CA 1
ATOM 2027 C C . LYS A 1 266 ? 3.195 -11.286 -3.989 1.00 96.12 266 LYS A C 1
ATOM 2029 O O . LYS A 1 266 ? 2.120 -11.858 -3.858 1.00 96.12 266 LYS A O 1
ATOM 2034 N N . MET A 1 267 ? 3.533 -10.222 -3.259 1.00 96.06 267 MET A N 1
ATOM 2035 C CA . MET A 1 267 ? 2.635 -9.618 -2.270 1.00 96.06 267 MET A CA 1
ATOM 2036 C C . MET A 1 267 ? 1.313 -9.172 -2.915 1.00 96.06 267 MET A C 1
ATOM 2038 O O . MET A 1 267 ? 0.238 -9.470 -2.407 1.00 96.06 267 MET A O 1
ATOM 2042 N N . SER A 1 268 ? 1.369 -8.505 -4.072 1.00 96.88 268 SER A N 1
ATOM 2043 C CA . SER A 1 268 ? 0.166 -8.063 -4.796 1.00 96.88 268 SER A CA 1
ATOM 2044 C C . SER A 1 268 ? -0.669 -9.241 -5.309 1.00 96.88 268 SER A C 1
ATOM 2046 O O . SER A 1 268 ? -1.896 -9.206 -5.233 1.00 96.88 268 SER A O 1
ATOM 2048 N N . GLN A 1 269 ? -0.016 -10.300 -5.794 1.00 97.25 269 GLN A N 1
ATOM 2049 C CA . GLN A 1 269 ? -0.671 -11.544 -6.200 1.00 97.25 269 GLN A CA 1
ATOM 2050 C C . GLN A 1 269 ? -1.388 -12.203 -5.016 1.00 97.25 269 GLN A C 1
ATOM 2052 O O . GLN A 1 269 ? -2.558 -12.564 -5.137 1.00 97.25 269 GLN A O 1
ATOM 2057 N N . HIS A 1 270 ? -0.730 -12.276 -3.860 1.00 97.50 270 HIS A N 1
ATOM 2058 C CA . HIS A 1 270 ? -1.315 -12.789 -2.624 1.00 97.50 270 HIS A CA 1
ATOM 2059 C C . HIS A 1 270 ? -2.543 -11.988 -2.186 1.00 97.50 270 HIS A C 1
ATOM 2061 O O . HIS A 1 270 ? -3.563 -12.576 -1.830 1.00 97.50 270 HIS A O 1
ATOM 2067 N N . ILE A 1 271 ? -2.491 -10.655 -2.301 1.00 97.31 271 ILE A N 1
ATOM 2068 C CA . ILE A 1 271 ? -3.652 -9.788 -2.064 1.00 97.31 271 ILE A CA 1
ATOM 2069 C C . ILE A 1 271 ? -4.807 -10.135 -3.012 1.00 97.31 271 ILE A C 1
ATOM 2071 O O . ILE A 1 271 ? -5.941 -10.325 -2.569 1.00 97.31 271 ILE A O 1
ATOM 2075 N N . ASN A 1 272 ? -4.521 -10.250 -4.310 1.00 96.69 272 ASN A N 1
ATOM 2076 C CA . ASN A 1 272 ? -5.526 -10.559 -5.329 1.00 96.69 272 ASN A CA 1
ATOM 2077 C C . ASN A 1 272 ? -6.186 -11.932 -5.119 1.00 96.69 272 ASN A C 1
ATOM 2079 O O . ASN A 1 272 ? -7.358 -12.094 -5.444 1.00 96.69 272 ASN A O 1
ATOM 2083 N N . GLN A 1 273 ? -5.454 -12.905 -4.576 1.00 96.31 273 GLN A N 1
ATOM 2084 C CA . GLN A 1 273 ? -5.952 -14.264 -4.358 1.00 96.31 273 GLN A CA 1
ATOM 2085 C C . GLN A 1 273 ? -6.737 -14.399 -3.048 1.00 96.31 273 GLN A C 1
ATOM 2087 O O . GLN A 1 273 ? -7.803 -15.010 -3.039 1.00 96.31 273 GLN A O 1
ATOM 2092 N N . ASN A 1 274 ? -6.249 -13.801 -1.957 1.00 97.38 274 ASN A N 1
ATOM 2093 C CA . ASN A 1 274 ? -6.774 -14.069 -0.613 1.00 97.38 274 ASN A CA 1
ATOM 2094 C C . ASN A 1 274 ? -7.702 -12.971 -0.073 1.00 97.38 274 ASN A C 1
ATOM 2096 O O . ASN A 1 274 ? -8.517 -13.234 0.809 1.00 97.38 274 ASN A O 1
ATOM 2100 N N . TYR A 1 275 ? -7.620 -11.745 -0.604 1.00 97.00 275 TYR A N 1
ATOM 2101 C CA . TYR A 1 275 ? -8.305 -10.575 -0.033 1.00 97.00 275 TYR A CA 1
ATOM 2102 C C . TYR A 1 275 ? -9.234 -9.848 -1.014 1.00 97.00 275 TYR A C 1
ATOM 2104 O O . TYR A 1 275 ? -9.782 -8.789 -0.699 1.00 97.00 275 TYR A O 1
ATOM 2112 N N . LYS A 1 276 ? -9.502 -10.429 -2.188 1.00 94.06 276 LYS A N 1
ATOM 2113 C CA . LYS A 1 276 ? -10.350 -9.814 -3.223 1.00 94.06 276 LYS A CA 1
ATOM 2114 C C . LYS A 1 276 ? -11.755 -9.454 -2.734 1.00 94.06 276 LYS A C 1
ATOM 2116 O O . LYS A 1 276 ? -12.269 -8.390 -3.077 1.00 94.06 276 LYS A O 1
ATOM 2121 N N . THR A 1 277 ? -12.356 -10.304 -1.901 1.00 94.50 277 THR A N 1
ATOM 2122 C CA . THR A 1 277 ? -13.692 -10.073 -1.328 1.00 94.50 277 THR A CA 1
ATOM 2123 C C . THR A 1 277 ? -13.717 -8.821 -0.457 1.00 94.50 277 THR A C 1
ATOM 2125 O O . THR A 1 277 ? -14.572 -7.959 -0.642 1.00 94.50 277 THR A O 1
ATOM 2128 N N . ILE A 1 278 ? -12.739 -8.669 0.442 1.00 94.44 278 ILE A N 1
ATOM 2129 C CA . ILE A 1 278 ? -12.666 -7.506 1.338 1.00 94.44 278 ILE A CA 1
ATOM 2130 C C . ILE A 1 278 ? -12.230 -6.237 0.593 1.00 94.44 278 ILE A C 1
ATOM 2132 O O . ILE A 1 278 ? -12.557 -5.130 1.006 1.00 94.44 278 ILE A O 1
ATOM 2136 N N . MET A 1 279 ? -11.575 -6.386 -0.560 1.00 93.88 279 MET A N 1
ATOM 2137 C CA . MET A 1 279 ? -11.254 -5.298 -1.486 1.00 93.88 279 MET A CA 1
ATOM 2138 C C . MET A 1 279 ? -12.406 -4.889 -2.418 1.00 93.88 279 MET A C 1
ATOM 2140 O O . MET A 1 279 ? -12.189 -4.107 -3.349 1.00 93.88 279 MET A O 1
ATOM 2144 N N . ASN A 1 280 ? -13.625 -5.393 -2.197 1.00 92.00 280 ASN A N 1
ATOM 2145 C CA . ASN A 1 280 ? -14.785 -5.134 -3.055 1.00 92.00 280 ASN A CA 1
ATOM 2146 C C . ASN A 1 280 ? -14.518 -5.494 -4.533 1.00 92.00 280 ASN A C 1
ATOM 2148 O O . ASN A 1 280 ? -14.820 -4.726 -5.447 1.00 92.00 280 ASN A O 1
ATOM 2152 N N . GLY A 1 281 ? -13.844 -6.623 -4.770 1.00 92.19 281 GLY A N 1
ATOM 2153 C CA . GLY A 1 281 ? -13.533 -7.124 -6.110 1.00 92.19 281 GLY A CA 1
ATOM 2154 C C . GLY A 1 281 ? -12.424 -6.374 -6.857 1.00 92.19 281 GLY A C 1
ATOM 2155 O O . GLY A 1 281 ? -12.082 -6.773 -7.971 1.00 92.19 281 GLY A O 1
ATOM 2156 N N . LYS A 1 282 ? -11.841 -5.317 -6.275 1.00 92.75 282 LYS A N 1
ATOM 2157 C CA . LYS A 1 282 ? -10.782 -4.530 -6.920 1.00 92.75 282 LYS A CA 1
ATOM 2158 C C . LYS A 1 282 ? -9.497 -5.347 -7.059 1.00 92.75 282 LYS A C 1
ATOM 2160 O O . LYS A 1 282 ? -9.033 -5.954 -6.099 1.00 92.75 282 LYS A O 1
ATOM 2165 N N . THR A 1 283 ? -8.873 -5.289 -8.232 1.00 94.88 283 THR A N 1
ATOM 2166 C CA . THR A 1 283 ? -7.529 -5.843 -8.447 1.00 94.88 283 THR A CA 1
ATOM 2167 C C . THR A 1 283 ? -6.481 -4.886 -7.867 1.00 94.88 283 THR A C 1
ATOM 2169 O O . THR A 1 283 ? -6.516 -3.699 -8.216 1.00 94.88 283 THR A O 1
ATOM 2172 N N . PRO A 1 284 ? -5.556 -5.347 -7.006 1.00 96.44 284 PRO A N 1
ATOM 2173 C CA . PRO A 1 284 ? -4.478 -4.511 -6.483 1.00 96.44 284 PRO A CA 1
ATOM 2174 C C . PRO A 1 284 ? -3.483 -4.132 -7.589 1.00 96.44 284 PRO A C 1
ATOM 2176 O O . PRO A 1 284 ? -3.298 -4.859 -8.563 1.00 96.44 284 PRO A O 1
ATOM 2179 N N . SER A 1 285 ? -2.823 -2.987 -7.431 1.00 95.88 285 SER A N 1
ATOM 2180 C CA . SER A 1 285 ? -1.709 -2.577 -8.291 1.00 95.88 285 SER A CA 1
ATOM 2181 C C . SER A 1 285 ? -0.673 -1.795 -7.486 1.00 95.88 285 SER A C 1
ATOM 2183 O O . SER A 1 285 ? -0.929 -1.406 -6.343 1.00 95.88 285 SER A O 1
ATOM 2185 N N . CYS A 1 286 ? 0.475 -1.509 -8.099 1.00 94.81 286 CYS A N 1
ATOM 2186 C CA . CYS A 1 286 ? 1.533 -0.698 -7.502 1.00 94.81 286 CYS A CA 1
ATOM 2187 C C . CYS A 1 286 ? 1.013 0.686 -7.072 1.00 94.81 286 CYS A C 1
ATOM 2189 O O . CYS A 1 286 ? 1.402 1.201 -6.023 1.00 94.81 286 CYS A O 1
ATOM 2191 N N . TRP A 1 287 ? 0.095 1.274 -7.850 1.00 94.44 287 TRP A N 1
ATOM 2192 C CA . TRP A 1 287 ? -0.465 2.600 -7.576 1.00 94.44 287 TRP A CA 1
ATOM 2193 C C . TRP A 1 287 ? -1.234 2.668 -6.256 1.00 94.44 287 TRP A C 1
ATOM 2195 O O . TRP A 1 287 ? -1.211 3.709 -5.603 1.00 94.44 287 TRP A O 1
ATOM 2205 N N . MET A 1 288 ? -1.878 1.566 -5.855 1.00 94.31 288 MET A N 1
ATOM 2206 C CA . MET A 1 288 ? -2.690 1.484 -4.637 1.00 94.31 288 MET A CA 1
ATOM 2207 C C . MET A 1 288 ? -1.937 1.996 -3.406 1.00 94.31 288 MET A C 1
ATOM 2209 O O . MET A 1 288 ? -2.520 2.706 -2.591 1.00 94.31 288 MET A O 1
ATOM 2213 N N . CYS A 1 289 ? -0.647 1.668 -3.320 1.00 91.88 289 CYS A N 1
ATOM 2214 C CA . CYS A 1 289 ? 0.213 2.042 -2.204 1.00 91.88 289 CYS A CA 1
ATOM 2215 C C . CYS A 1 289 ? 1.169 3.180 -2.570 1.00 91.88 289 CYS A C 1
ATOM 2217 O O . CYS A 1 289 ? 1.345 4.110 -1.795 1.00 91.88 289 CYS A O 1
ATOM 2219 N N . HIS A 1 290 ? 1.822 3.103 -3.733 1.00 91.38 290 HIS A N 1
ATOM 2220 C CA . HIS A 1 290 ? 3.001 3.924 -4.015 1.00 91.38 290 HIS A CA 1
ATOM 2221 C C . HIS A 1 290 ? 2.676 5.347 -4.472 1.00 91.38 290 HIS A C 1
ATOM 2223 O O . HIS A 1 290 ? 3.370 6.283 -4.080 1.00 91.38 290 HIS A O 1
ATOM 2229 N N . GLN A 1 291 ? 1.615 5.538 -5.263 1.00 89.12 291 GLN A N 1
ATOM 2230 C CA . GLN A 1 291 ? 1.128 6.865 -5.672 1.00 89.12 291 GLN A CA 1
ATOM 2231 C C . GLN A 1 291 ? 2.253 7.814 -6.160 1.00 89.12 291 GLN A C 1
ATOM 2233 O O . GLN A 1 291 ? 2.348 8.956 -5.716 1.00 89.12 291 GLN A O 1
ATOM 2238 N N . GLN A 1 292 ? 3.114 7.328 -7.064 1.00 90.50 292 GLN A N 1
ATOM 2239 C CA . GLN A 1 292 ? 4.332 7.974 -7.598 1.00 90.50 292 GLN A CA 1
ATOM 2240 C C . GLN A 1 292 ? 5.514 8.108 -6.624 1.00 90.50 292 GLN A C 1
ATOM 2242 O O . GLN A 1 292 ? 6.411 8.920 -6.852 1.00 90.50 292 GLN A O 1
ATOM 2247 N N . ASN A 1 293 ? 5.539 7.323 -5.550 1.00 86.62 293 ASN A N 1
ATOM 2248 C CA . ASN A 1 293 ? 6.648 7.279 -4.603 1.00 86.62 293 ASN A CA 1
ATOM 2249 C C . ASN A 1 293 ? 7.154 5.843 -4.462 1.00 86.62 293 ASN A C 1
ATOM 2251 O O . ASN A 1 293 ? 6.409 4.940 -4.079 1.00 86.62 293 ASN A O 1
ATOM 2255 N N . TYR A 1 294 ? 8.445 5.623 -4.713 1.00 85.25 294 TYR A N 1
ATOM 2256 C CA . TYR A 1 294 ? 9.034 4.285 -4.606 1.00 85.25 294 TYR A CA 1
ATOM 2257 C C . TYR A 1 294 ? 8.943 3.728 -3.177 1.00 85.25 294 TYR A C 1
ATOM 2259 O O . TYR A 1 294 ? 8.833 2.519 -3.002 1.00 85.25 294 TYR A O 1
ATOM 2267 N N . LEU A 1 295 ? 8.894 4.607 -2.168 1.00 84.69 295 LEU A N 1
ATOM 2268 C CA . LEU A 1 295 ? 8.422 4.282 -0.824 1.00 84.69 295 LEU A CA 1
ATOM 2269 C C . LEU A 1 295 ? 6.974 4.750 -0.663 1.00 84.69 295 LEU A C 1
ATOM 2271 O O . LEU A 1 295 ? 6.718 5.942 -0.851 1.00 84.69 295 LEU A O 1
ATOM 2275 N N . PRO A 1 296 ? 6.037 3.866 -0.282 1.00 85.44 296 PRO A N 1
ATOM 2276 C CA . PRO A 1 296 ? 4.644 4.254 -0.132 1.00 85.44 296 PRO A CA 1
ATOM 2277 C C . PRO A 1 296 ? 4.461 5.376 0.904 1.00 85.44 296 PRO A C 1
ATOM 2279 O O . PRO A 1 296 ? 4.986 5.258 2.021 1.00 85.44 296 PRO A O 1
ATOM 2282 N N . PRO A 1 297 ? 3.697 6.444 0.606 1.00 79.00 297 PRO A N 1
ATOM 2283 C CA . PRO A 1 297 ? 3.265 7.393 1.628 1.00 79.00 297 PRO A CA 1
ATOM 2284 C C . PRO A 1 297 ? 2.500 6.678 2.753 1.00 79.00 297 PRO A C 1
ATOM 2286 O O . PRO A 1 297 ? 1.860 5.652 2.542 1.00 79.00 297 PRO A O 1
ATOM 2289 N N . GLY A 1 298 ? 2.594 7.191 3.982 1.00 76.56 298 GLY A N 1
ATOM 2290 C CA . GLY A 1 298 ? 1.925 6.596 5.148 1.00 76.56 298 GLY A CA 1
ATOM 2291 C C . GLY A 1 298 ? 2.505 5.256 5.626 1.00 76.56 298 GLY A C 1
ATOM 2292 O O . GLY A 1 298 ? 2.030 4.721 6.624 1.00 76.56 298 GLY A O 1
ATOM 2293 N N . SER A 1 299 ? 3.527 4.712 4.955 1.00 79.25 299 SER A N 1
ATOM 2294 C CA . SER A 1 299 ? 4.330 3.617 5.502 1.00 79.25 299 SER A CA 1
ATOM 2295 C C . SER A 1 299 ? 5.274 4.142 6.590 1.00 79.25 299 SER A C 1
ATOM 2297 O O . SER A 1 299 ? 5.802 5.257 6.509 1.00 79.25 299 SER A O 1
ATOM 2299 N N . VAL A 1 300 ? 5.490 3.343 7.629 1.00 71.94 300 VAL A N 1
ATOM 2300 C CA . VAL A 1 300 ? 6.229 3.748 8.838 1.00 71.94 300 VAL A CA 1
ATOM 2301 C C . VAL A 1 300 ? 7.377 2.789 9.104 1.00 71.94 300 VAL A C 1
ATOM 2303 O O . VAL A 1 300 ? 7.305 1.618 8.735 1.00 71.94 300 VAL A O 1
ATOM 2306 N N . THR A 1 301 ? 8.462 3.264 9.717 1.00 68.44 301 THR A N 1
ATOM 2307 C CA . THR A 1 301 ? 9.547 2.344 10.087 1.00 68.44 301 THR A CA 1
ATOM 2308 C C . THR A 1 301 ? 9.080 1.406 11.201 1.00 68.44 301 THR A C 1
ATOM 2310 O O . THR A 1 301 ? 8.153 1.722 11.947 1.00 68.44 301 THR A O 1
ATOM 2313 N N . GLN A 1 302 ? 9.730 0.251 11.349 1.00 58.91 302 GLN A N 1
ATOM 2314 C CA . GLN A 1 302 ? 9.428 -0.672 12.447 1.00 58.91 302 GLN A CA 1
ATOM 2315 C C . GLN A 1 302 ? 9.608 -0.014 13.830 1.00 58.91 302 GLN A C 1
ATOM 2317 O O . GLN A 1 302 ? 8.853 -0.311 14.753 1.00 58.91 302 GLN A O 1
ATOM 2322 N N . ALA A 1 303 ? 10.564 0.914 13.963 1.00 52.31 303 ALA A N 1
ATOM 2323 C CA . ALA A 1 303 ? 10.782 1.687 15.185 1.00 52.31 303 ALA A CA 1
ATOM 2324 C C . ALA A 1 303 ? 9.637 2.681 15.464 1.00 52.31 303 ALA A C 1
ATOM 2326 O O . ALA A 1 303 ? 9.265 2.868 16.619 1.00 52.31 303 ALA A O 1
ATOM 2327 N N . ASP A 1 304 ? 9.025 3.251 14.422 1.00 52.31 304 ASP A N 1
ATOM 2328 C CA . ASP A 1 304 ? 7.865 4.149 14.546 1.00 52.31 304 ASP A CA 1
ATOM 2329 C C . ASP A 1 304 ? 6.549 3.382 14.796 1.00 52.31 304 ASP A C 1
ATOM 2331 O O . ASP A 1 304 ? 5.583 3.951 15.299 1.00 52.31 304 ASP A O 1
ATOM 2335 N N . GLN A 1 305 ? 6.504 2.075 14.497 1.00 49.22 305 GLN A N 1
ATOM 2336 C CA . GLN A 1 305 ? 5.397 1.175 14.863 1.00 49.22 305 GLN A CA 1
ATOM 2337 C C . GLN A 1 305 ? 5.420 0.721 16.327 1.00 49.22 305 GLN A C 1
ATOM 2339 O O . GLN A 1 305 ? 4.672 -0.188 16.683 1.00 49.22 305 GLN A O 1
ATOM 2344 N N . SER A 1 306 ? 6.262 1.302 17.185 1.00 39.03 306 SER A N 1
ATOM 2345 C CA . SER A 1 306 ? 6.537 0.844 18.557 1.00 39.03 306 SER A CA 1
ATOM 2346 C C . SER A 1 306 ? 5.386 1.015 19.571 1.00 39.03 306 SER A C 1
ATOM 2348 O O . SER A 1 306 ? 5.598 1.280 20.749 1.00 39.03 306 SER A O 1
ATOM 2350 N N . ALA A 1 307 ? 4.162 0.695 19.156 1.00 35.84 307 ALA A N 1
ATOM 2351 C CA . ALA A 1 307 ? 3.135 0.081 19.987 1.00 35.84 307 ALA A CA 1
ATOM 2352 C C . ALA A 1 307 ? 3.118 -1.454 19.790 1.00 35.84 307 ALA A C 1
ATOM 2354 O O . ALA A 1 307 ? 2.064 -2.009 19.520 1.00 35.84 307 ALA A O 1
ATOM 2355 N N . LYS A 1 308 ? 4.274 -2.129 19.949 1.00 34.41 308 LYS A N 1
ATOM 2356 C CA . LYS A 1 308 ? 4.501 -3.589 19.778 1.00 34.41 308 LYS A CA 1
ATOM 2357 C C . LYS A 1 308 ? 4.085 -4.162 18.399 1.00 34.41 308 LYS A C 1
ATOM 2359 O O . LYS A 1 308 ? 3.025 -3.842 17.876 1.00 34.41 308 LYS A O 1
ATOM 2364 N N . PRO A 1 309 ? 4.865 -5.087 17.807 1.00 36.66 309 PRO A N 1
ATOM 2365 C CA . PRO A 1 309 ? 4.353 -5.871 16.689 1.00 36.66 309 PRO A CA 1
ATOM 2366 C C . PRO A 1 309 ? 3.061 -6.553 17.145 1.00 36.66 309 PRO A C 1
ATOM 2368 O O . PRO A 1 309 ? 3.042 -7.219 18.183 1.00 36.66 309 PRO A O 1
ATOM 2371 N N . ILE A 1 310 ? 1.975 -6.323 16.407 1.00 43.16 310 ILE A N 1
ATOM 2372 C CA . ILE A 1 310 ? 0.708 -7.019 16.608 1.00 43.16 310 ILE A CA 1
ATOM 2373 C C . ILE A 1 310 ? 1.030 -8.500 16.408 1.00 43.16 310 ILE A C 1
ATOM 2375 O O . ILE A 1 310 ? 1.189 -8.955 15.278 1.00 43.16 310 ILE A O 1
ATOM 2379 N N . SER A 1 311 ? 1.192 -9.248 17.500 1.00 33.03 311 SER A N 1
ATOM 2380 C CA . SER A 1 311 ? 1.286 -10.700 17.446 1.00 33.03 311 SER A CA 1
ATOM 2381 C C . SER A 1 311 ? -0.108 -11.213 17.111 1.00 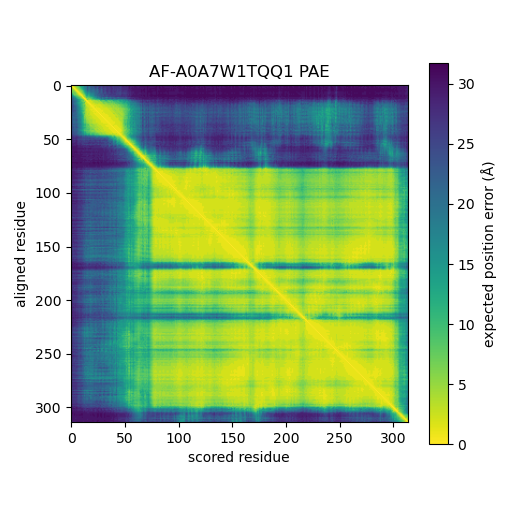33.03 311 SER A C 1
ATOM 2383 O O . SER A 1 311 ? -0.933 -11.442 17.999 1.00 33.03 311 SER A O 1
ATOM 2385 N N . VAL A 1 312 ? -0.402 -11.319 15.818 1.00 33.41 312 VAL A N 1
ATOM 2386 C CA . VAL A 1 312 ? -1.595 -12.011 15.342 1.00 33.41 312 VAL A CA 1
ATOM 2387 C C . VAL A 1 312 ? -1.317 -13.498 15.518 1.00 33.41 312 VAL A C 1
ATOM 2389 O O . VAL A 1 312 ? -0.726 -14.140 14.657 1.00 33.41 312 VAL A O 1
ATOM 2392 N N . HIS A 1 313 ? -1.664 -14.035 16.686 1.00 25.61 313 HIS A N 1
ATOM 2393 C CA . HIS A 1 313 ? -1.766 -15.480 16.829 1.00 25.61 313 HIS A CA 1
ATOM 2394 C C . HIS A 1 313 ? -3.069 -15.942 16.159 1.00 25.61 313 HIS A C 1
ATOM 2396 O O . HIS A 1 313 ? -4.102 -15.304 16.414 1.00 25.61 313 HIS A O 1
ATOM 2402 N N . PRO A 1 314 ? -3.015 -16.988 15.309 1.00 32.25 314 PRO A N 1
ATOM 2403 C CA . PRO A 1 314 ? -4.207 -17.598 14.724 1.00 32.25 314 PRO A CA 1
ATOM 2404 C C . PRO A 1 314 ? -5.220 -18.020 15.798 1.00 32.25 314 PRO A C 1
ATOM 2406 O O . PRO A 1 314 ? -4.804 -18.339 16.938 1.00 32.25 314 PRO A O 1
#